Protein AF-A0A7Y5FYP3-F1 (afdb_monomer)

Structure (mmCIF, N/CA/C/O backbone):
data_AF-A0A7Y5FYP3-F1
#
_entry.id   AF-A0A7Y5FYP3-F1
#
loop_
_atom_site.group_PDB
_atom_site.id
_atom_site.type_symbol
_atom_site.label_atom_id
_atom_site.label_alt_id
_atom_site.label_comp_id
_atom_site.label_asym_id
_atom_site.label_entity_id
_atom_site.label_seq_id
_atom_site.pdbx_PDB_ins_code
_atom_site.Cartn_x
_atom_site.Cartn_y
_atom_site.Cartn_z
_atom_site.occupancy
_atom_site.B_iso_or_equiv
_atom_site.auth_seq_id
_atom_site.auth_comp_id
_atom_site.auth_asym_id
_atom_site.auth_atom_id
_atom_site.pdbx_PDB_model_num
ATOM 1 N N . MET A 1 1 ? 26.788 -57.295 -88.340 1.00 45.03 1 MET A N 1
ATOM 2 C CA . MET A 1 1 ? 25.596 -56.766 -87.629 1.00 45.03 1 MET A CA 1
ATOM 3 C C . MET A 1 1 ? 25.742 -57.103 -86.144 1.00 45.03 1 MET A C 1
ATOM 5 O O . MET A 1 1 ? 26.081 -58.249 -85.887 1.00 45.03 1 MET A O 1
ATOM 9 N N . LYS A 1 2 ? 25.505 -56.141 -85.226 1.00 52.69 2 LYS A N 1
ATOM 10 C CA . LYS A 1 2 ? 25.523 -56.207 -83.729 1.00 52.69 2 LYS A CA 1
ATOM 11 C C . LYS A 1 2 ? 26.610 -55.362 -83.018 1.00 52.69 2 LYS A C 1
ATOM 13 O O . LYS A 1 2 ? 27.410 -55.892 -82.265 1.00 52.69 2 LYS A O 1
ATOM 18 N N . ILE A 1 3 ? 26.591 -54.035 -83.197 1.00 54.31 3 ILE A N 1
ATOM 19 C CA . ILE A 1 3 ? 27.231 -53.063 -82.265 1.00 54.31 3 ILE A CA 1
ATOM 20 C C . ILE A 1 3 ? 26.153 -52.193 -81.557 1.00 54.31 3 ILE A C 1
ATOM 22 O O . ILE A 1 3 ? 26.446 -51.369 -80.702 1.00 54.31 3 ILE A O 1
ATOM 26 N N . GLY A 1 4 ? 24.862 -52.414 -81.848 1.00 56.41 4 GLY A N 1
ATOM 27 C CA . GLY A 1 4 ? 23.770 -51.520 -81.430 1.00 56.41 4 GLY A CA 1
ATOM 28 C C . GLY A 1 4 ? 23.286 -51.633 -79.977 1.00 56.41 4 GLY A C 1
ATOM 29 O O . GLY A 1 4 ? 22.755 -50.658 -79.457 1.00 56.41 4 GLY A O 1
ATOM 30 N N . ASN A 1 5 ? 23.474 -52.766 -79.288 1.00 58.09 5 ASN A N 1
ATOM 31 C CA . ASN A 1 5 ? 22.800 -52.982 -77.992 1.00 58.09 5 ASN A CA 1
ATOM 32 C C . ASN A 1 5 ? 23.560 -52.445 -76.766 1.00 58.09 5 ASN A C 1
ATOM 34 O O . ASN A 1 5 ? 22.922 -52.099 -75.778 1.00 58.09 5 ASN A O 1
ATOM 38 N N . GLY A 1 6 ? 24.894 -52.350 -76.803 1.00 59.25 6 GLY A N 1
ATOM 39 C CA . GLY A 1 6 ? 25.685 -51.898 -75.644 1.00 59.25 6 GLY A CA 1
ATOM 40 C C . GLY A 1 6 ? 25.660 -50.379 -75.438 1.00 59.25 6 GLY A C 1
ATOM 41 O O . GLY A 1 6 ? 25.560 -49.897 -74.312 1.00 59.25 6 GLY A O 1
ATOM 42 N N . ILE A 1 7 ? 25.678 -49.617 -76.535 1.00 66.69 7 ILE A N 1
ATOM 43 C CA . ILE A 1 7 ? 25.661 -48.145 -76.507 1.00 66.69 7 ILE A CA 1
ATOM 44 C C . ILE A 1 7 ? 24.314 -47.611 -76.006 1.00 66.69 7 ILE A C 1
ATOM 46 O O . ILE A 1 7 ? 24.285 -46.662 -75.230 1.00 66.69 7 ILE A O 1
ATOM 50 N N . PHE A 1 8 ? 23.202 -48.262 -76.356 1.00 59.50 8 PHE A N 1
ATOM 51 C CA . PHE A 1 8 ? 21.870 -47.865 -75.887 1.00 59.50 8 PHE A CA 1
ATOM 52 C C . PHE A 1 8 ? 21.669 -48.109 -74.378 1.00 59.50 8 PHE A C 1
ATOM 54 O O . PHE A 1 8 ? 20.926 -47.384 -73.713 1.00 59.50 8 PHE A O 1
ATOM 61 N N . LEU A 1 9 ? 22.378 -49.092 -73.816 1.00 61.25 9 LEU A N 1
ATOM 62 C CA . LEU A 1 9 ? 22.306 -49.455 -72.398 1.00 61.25 9 LEU A CA 1
ATOM 63 C C . LEU A 1 9 ? 23.206 -48.550 -71.535 1.00 61.25 9 LEU A C 1
ATOM 65 O O . LEU A 1 9 ? 22.815 -48.142 -70.447 1.00 61.25 9 LEU A O 1
ATOM 69 N N . LEU A 1 10 ? 24.365 -48.133 -72.054 1.00 61.81 10 LEU A N 1
ATOM 70 C CA . LEU A 1 10 ? 25.229 -47.151 -71.385 1.00 61.81 10 LEU A CA 1
ATOM 71 C C . LEU A 1 10 ? 24.668 -45.722 -71.442 1.00 61.81 10 LEU A C 1
ATOM 73 O O . LEU A 1 10 ? 24.763 -44.989 -70.458 1.00 61.81 10 LEU A O 1
ATOM 77 N N . LEU A 1 11 ? 24.035 -45.332 -72.555 1.00 62.56 11 LEU A N 1
ATOM 78 C CA . LEU A 1 11 ? 23.412 -44.011 -72.684 1.00 62.56 11 LEU A CA 1
ATOM 79 C C . LEU A 1 11 ? 22.216 -43.862 -71.726 1.00 62.56 11 LEU A C 1
ATOM 81 O O . LEU A 1 11 ? 22.070 -42.840 -71.062 1.00 62.56 11 LEU A O 1
ATOM 85 N N . SER A 1 12 ? 21.389 -44.901 -71.594 1.00 59.94 12 SER A N 1
ATOM 86 C CA . SER A 1 12 ? 20.215 -44.877 -70.711 1.00 59.94 12 SER A CA 1
ATOM 87 C C . SER A 1 12 ? 20.588 -44.812 -69.223 1.00 59.94 12 SER A C 1
ATOM 89 O O . SER A 1 12 ? 19.986 -44.035 -68.485 1.00 59.94 12 SER A O 1
ATOM 91 N N . VAL A 1 13 ? 21.636 -45.513 -68.779 1.00 64.06 13 VAL A N 1
ATOM 92 C CA . VAL A 1 13 ? 22.122 -45.460 -67.383 1.00 64.06 13 VAL A CA 1
ATOM 93 C C . VAL A 1 13 ? 22.712 -44.089 -67.007 1.00 64.06 13 VAL A C 1
ATOM 95 O O . VAL A 1 13 ? 22.543 -43.635 -65.872 1.00 64.06 13 VAL A O 1
ATOM 98 N N . ALA A 1 14 ? 23.358 -43.385 -67.941 1.00 63.03 14 ALA A N 1
ATOM 99 C CA . ALA A 1 14 ? 23.892 -42.041 -67.697 1.00 63.03 14 ALA A CA 1
ATOM 100 C C . ALA A 1 14 ? 22.784 -40.978 -67.549 1.00 63.03 14 ALA A C 1
ATOM 102 O O . ALA A 1 14 ? 22.877 -40.093 -66.696 1.00 63.03 14 ALA A O 1
ATOM 103 N N . LEU A 1 15 ? 21.704 -41.089 -68.331 1.00 61.44 15 LEU A N 1
ATOM 104 C CA . LEU A 1 15 ? 20.564 -40.169 -68.260 1.00 61.44 15 LEU A CA 1
ATOM 105 C C . LEU A 1 15 ? 19.737 -40.335 -66.973 1.00 61.44 15 LEU A C 1
ATOM 107 O O . LEU A 1 15 ? 19.256 -39.341 -66.431 1.00 61.44 15 LEU A O 1
ATOM 111 N N . ILE A 1 16 ? 19.614 -41.556 -66.442 1.00 60.66 16 ILE A N 1
ATOM 112 C CA . ILE A 1 16 ? 18.846 -41.812 -65.209 1.00 60.66 16 ILE A CA 1
ATOM 113 C C . ILE A 1 16 ? 19.605 -41.296 -63.969 1.00 60.66 16 ILE A C 1
ATOM 115 O O . ILE A 1 16 ? 19.007 -40.658 -63.100 1.00 60.66 16 ILE A O 1
ATOM 119 N N . ASN A 1 17 ? 20.931 -41.476 -63.914 1.00 59.09 17 ASN A N 1
ATOM 120 C CA . ASN A 1 17 ? 21.769 -40.989 -62.805 1.00 59.09 17 ASN A CA 1
ATOM 121 C C . ASN A 1 17 ? 21.952 -39.454 -62.787 1.00 59.09 17 ASN A C 1
ATOM 123 O O . ASN A 1 17 ? 22.159 -38.859 -61.726 1.00 59.09 17 ASN A O 1
ATOM 127 N N . GLY A 1 18 ? 21.840 -38.784 -63.939 1.00 59.34 18 GLY A N 1
ATOM 128 C CA . GLY A 1 18 ? 21.944 -37.322 -64.042 1.00 59.34 18 GLY A CA 1
ATOM 129 C C . GLY A 1 18 ? 20.725 -36.552 -63.510 1.00 59.34 18 GLY A C 1
ATOM 130 O O . GLY A 1 18 ? 20.848 -35.396 -63.103 1.00 59.34 18 GLY A O 1
ATOM 131 N N . CYS A 1 19 ? 19.540 -37.169 -63.471 1.00 62.72 19 CYS A N 1
ATOM 132 C CA . CYS A 1 19 ? 18.320 -36.512 -62.985 1.00 62.72 19 CYS A CA 1
ATOM 133 C C . CYS A 1 19 ? 18.204 -36.502 -61.452 1.00 62.72 19 CYS A C 1
ATOM 135 O O . CYS A 1 19 ? 17.739 -35.508 -60.889 1.00 62.72 19 CYS A O 1
ATOM 137 N N . ALA A 1 20 ? 18.646 -37.569 -60.778 1.00 58.97 20 ALA A N 1
ATOM 138 C CA . ALA A 1 20 ? 18.618 -37.664 -59.316 1.00 58.97 20 ALA A CA 1
ATOM 139 C C . ALA A 1 20 ? 19.586 -36.659 -58.664 1.00 58.97 20 ALA A C 1
ATOM 141 O O . ALA A 1 20 ? 19.189 -35.853 -57.823 1.00 58.97 20 ALA A O 1
ATOM 142 N N . THR A 1 21 ? 20.821 -36.607 -59.162 1.00 71.00 21 THR A N 1
ATOM 143 C CA . THR A 1 21 ? 21.872 -35.693 -58.682 1.00 71.00 21 THR A CA 1
ATOM 144 C C . THR A 1 21 ? 21.538 -34.219 -58.934 1.00 71.00 21 THR A C 1
ATOM 146 O O . THR A 1 21 ? 21.785 -33.366 -58.083 1.00 71.00 21 THR A O 1
ATOM 149 N N . ARG A 1 22 ? 20.892 -33.883 -60.060 1.00 70.25 22 ARG A N 1
ATOM 150 C CA . ARG A 1 22 ? 20.447 -32.505 -60.341 1.00 70.25 22 ARG A CA 1
ATOM 151 C C . ARG A 1 22 ? 19.391 -32.015 -59.346 1.00 70.25 22 ARG A C 1
ATOM 153 O O . ARG A 1 22 ? 19.423 -30.847 -58.966 1.00 70.25 22 ARG A O 1
ATOM 160 N N . LYS A 1 23 ? 18.466 -32.884 -58.925 1.00 77.50 23 LYS A N 1
ATOM 161 C CA . LYS A 1 23 ? 17.423 -32.540 -57.947 1.00 77.50 23 LYS A CA 1
ATOM 162 C C . LYS A 1 23 ? 18.017 -32.314 -56.552 1.00 77.50 23 LYS A C 1
ATOM 164 O O . LYS A 1 23 ? 17.650 -31.333 -55.911 1.00 77.50 23 LYS A O 1
ATOM 169 N N . GLU A 1 24 ? 18.970 -33.147 -56.135 1.00 76.00 24 GLU A N 1
ATOM 170 C CA . GLU A 1 24 ? 19.677 -33.014 -54.849 1.00 76.00 24 GLU A CA 1
ATOM 171 C C . GLU A 1 24 ? 20.578 -31.771 -54.782 1.00 76.00 24 GLU A C 1
ATOM 173 O O . GLU A 1 24 ? 20.611 -31.069 -53.774 1.00 76.00 24 GLU A O 1
ATOM 178 N N . ILE A 1 25 ? 21.265 -31.424 -55.875 1.00 81.31 25 ILE A N 1
ATOM 179 C CA . ILE A 1 25 ? 22.074 -30.195 -55.935 1.00 81.31 25 ILE A CA 1
ATOM 180 C C . ILE A 1 25 ? 21.186 -28.947 -55.829 1.00 81.31 25 ILE A C 1
ATOM 182 O O . ILE A 1 25 ? 21.573 -27.949 -55.216 1.00 81.31 25 ILE A O 1
ATOM 186 N N . VAL A 1 26 ? 19.991 -28.981 -56.427 1.00 81.12 26 VAL A N 1
ATOM 187 C CA . VAL A 1 26 ? 19.028 -27.876 -56.337 1.00 81.12 26 VAL A CA 1
ATOM 188 C C . VAL A 1 26 ? 18.417 -27.789 -54.936 1.00 81.12 26 VAL A C 1
ATOM 190 O O . VAL A 1 26 ? 18.325 -26.680 -54.410 1.00 81.12 26 VAL A O 1
ATOM 193 N N . SER A 1 27 ? 18.066 -28.913 -54.296 1.00 81.56 27 SER A N 1
ATOM 194 C CA . SER A 1 27 ? 17.574 -28.893 -52.911 1.00 81.56 27 SER A CA 1
ATOM 195 C C . SER A 1 27 ? 18.643 -28.385 -51.946 1.00 81.56 27 SER A C 1
ATOM 197 O O . SER A 1 27 ? 18.362 -27.485 -51.167 1.00 81.56 27 SER A O 1
ATOM 199 N N . PHE A 1 28 ? 19.896 -28.826 -52.090 1.00 84.19 28 PHE A N 1
ATOM 200 C CA . PHE A 1 28 ? 21.005 -28.350 -51.261 1.00 84.19 28 PHE A CA 1
ATOM 201 C C . PHE A 1 28 ? 21.257 -26.840 -51.409 1.00 84.19 28 PHE A C 1
ATOM 203 O O . PHE A 1 28 ? 21.499 -26.136 -50.426 1.00 84.19 28 PHE A O 1
ATOM 210 N N . LYS A 1 29 ? 21.169 -26.298 -52.632 1.00 87.00 29 LYS A N 1
ATOM 211 C CA . LYS A 1 29 ? 21.267 -24.845 -52.853 1.00 87.00 29 LYS A CA 1
ATOM 212 C C . LYS A 1 29 ? 20.137 -24.095 -52.155 1.00 87.00 29 LYS A C 1
ATOM 214 O O . LYS A 1 29 ? 20.417 -23.087 -51.503 1.00 87.00 29 LYS A O 1
ATOM 219 N N . ASN A 1 30 ? 18.910 -24.603 -52.246 1.00 89.44 30 ASN A N 1
ATOM 220 C CA . ASN A 1 30 ? 17.751 -24.014 -51.580 1.00 89.44 30 ASN A CA 1
ATOM 221 C C . ASN A 1 30 ? 17.883 -24.078 -50.050 1.00 89.44 30 ASN A C 1
ATOM 223 O O . ASN A 1 30 ? 17.663 -23.066 -49.390 1.00 89.44 30 ASN A O 1
ATOM 227 N N . ASP A 1 31 ? 18.349 -25.198 -49.496 1.00 89.69 31 ASP A N 1
ATOM 228 C CA . ASP A 1 31 ? 18.593 -25.361 -48.057 1.00 89.69 31 ASP A CA 1
ATOM 229 C C . ASP A 1 31 ? 19.692 -24.411 -47.564 1.00 89.69 31 ASP A C 1
ATOM 231 O O . ASP A 1 31 ? 19.561 -23.772 -46.520 1.00 89.69 31 ASP A O 1
ATOM 235 N N . SER A 1 32 ? 20.759 -24.233 -48.352 1.00 90.94 32 SER A N 1
ATOM 236 C CA . SER A 1 32 ? 21.825 -23.277 -48.037 1.00 90.94 32 SER A CA 1
ATOM 237 C C . SER A 1 32 ? 21.342 -21.823 -48.075 1.00 90.94 32 SER A C 1
ATOM 239 O O . SER A 1 32 ? 21.805 -20.996 -47.289 1.00 90.94 32 SER A O 1
ATOM 241 N N . ALA A 1 33 ? 20.418 -21.489 -48.980 1.00 91.69 33 ALA A N 1
ATOM 242 C CA . ALA A 1 33 ? 19.810 -20.165 -49.050 1.00 91.69 33 ALA A CA 1
ATOM 243 C C . ALA A 1 33 ? 18.870 -19.934 -47.859 1.00 91.69 33 ALA A C 1
ATOM 245 O O . ALA A 1 33 ? 18.910 -18.870 -47.245 1.00 91.69 33 ALA A O 1
ATOM 246 N N . TYR A 1 34 ? 18.100 -20.954 -47.479 1.00 93.19 34 TYR A N 1
ATOM 247 C CA . TYR A 1 34 ? 17.222 -20.926 -46.314 1.00 93.19 34 TYR A CA 1
ATOM 248 C C . TYR A 1 34 ? 18.000 -20.756 -45.001 1.00 93.19 34 TYR A C 1
ATOM 250 O O . TYR A 1 34 ? 17.655 -19.905 -44.184 1.00 93.19 34 TYR A O 1
ATOM 258 N N . LEU A 1 35 ? 19.086 -21.511 -44.807 1.00 92.06 35 LEU A N 1
ATOM 259 C CA . LEU A 1 35 ? 19.933 -21.393 -43.618 1.00 92.06 35 LEU A CA 1
ATOM 260 C C . LEU A 1 35 ? 20.591 -20.014 -43.522 1.00 92.06 35 LEU A C 1
ATOM 262 O O . LEU A 1 35 ? 20.600 -19.434 -42.439 1.00 92.06 35 LEU A O 1
ATOM 266 N N . ARG A 1 36 ? 21.082 -19.456 -44.640 1.00 93.19 36 ARG A N 1
ATOM 267 C CA . ARG A 1 36 ? 21.610 -18.080 -44.670 1.00 93.19 36 ARG A CA 1
ATOM 268 C C . ARG A 1 36 ? 20.540 -17.066 -44.281 1.00 93.19 36 ARG A C 1
ATOM 27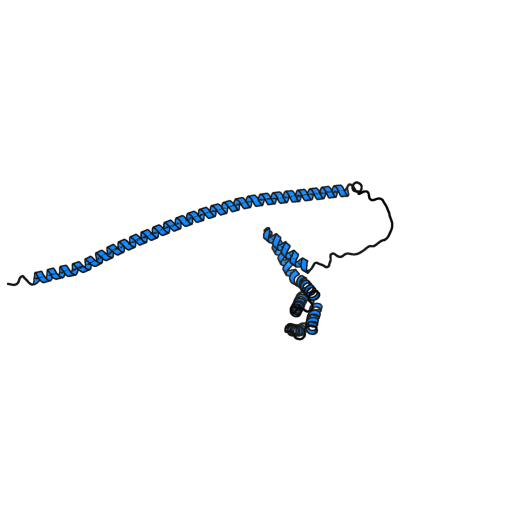0 O O . ARG A 1 36 ? 20.771 -16.284 -43.370 1.00 93.19 36 ARG A O 1
ATOM 277 N N . ALA A 1 37 ? 19.349 -17.160 -44.873 1.00 94.00 37 ALA A N 1
ATOM 278 C CA . ALA A 1 37 ? 18.231 -16.284 -44.530 1.00 94.00 37 ALA A CA 1
ATOM 279 C C . ALA A 1 37 ? 17.839 -16.385 -43.044 1.00 94.00 37 ALA A C 1
ATOM 281 O O . ALA A 1 37 ? 17.519 -15.376 -42.420 1.00 94.00 37 ALA A O 1
ATOM 282 N N . ARG A 1 38 ? 17.908 -17.586 -42.455 1.00 95.50 38 ARG A N 1
ATOM 283 C CA . ARG A 1 38 ? 17.605 -17.821 -41.036 1.00 95.50 38 ARG A CA 1
ATOM 284 C C . ARG A 1 38 ? 18.697 -17.311 -40.089 1.00 95.50 38 ARG A C 1
ATOM 286 O O . ARG A 1 38 ? 18.389 -16.847 -38.995 1.00 95.50 38 ARG A O 1
ATOM 293 N N . VAL A 1 39 ? 19.966 -17.373 -40.488 1.00 96.38 39 VAL A N 1
ATOM 294 C CA . VAL A 1 39 ? 21.076 -16.752 -39.742 1.00 96.38 39 VAL A CA 1
ATOM 295 C C . VAL A 1 39 ? 20.982 -15.228 -39.824 1.00 96.38 39 VAL A C 1
ATOM 297 O O . VAL A 1 39 ? 21.130 -14.551 -38.809 1.00 96.38 39 VAL A O 1
ATOM 300 N N . ASP A 1 40 ? 20.653 -14.687 -40.997 1.00 95.75 40 ASP A N 1
ATOM 301 C CA . ASP A 1 40 ? 20.442 -13.252 -41.181 1.00 95.75 40 ASP A CA 1
ATOM 302 C C . ASP A 1 40 ? 19.261 -12.750 -40.342 1.00 95.75 40 ASP A C 1
ATOM 304 O O . ASP A 1 40 ? 19.385 -11.728 -39.663 1.00 95.75 40 ASP A O 1
ATOM 308 N N . SER A 1 41 ? 18.146 -13.491 -40.301 1.00 94.81 41 SER A N 1
ATOM 309 C CA . SER A 1 41 ? 17.007 -13.141 -39.444 1.00 94.81 41 SER A CA 1
ATOM 310 C C . SER A 1 41 ? 17.379 -13.174 -37.961 1.00 94.81 41 SER A C 1
ATOM 312 O O . SER A 1 41 ? 17.024 -12.252 -37.228 1.00 94.81 41 SER A O 1
ATOM 314 N N . LEU A 1 42 ? 18.161 -14.170 -37.527 1.00 96.31 42 LEU A N 1
ATOM 315 C CA . LEU A 1 42 ? 18.643 -14.264 -36.147 1.00 96.31 42 LEU A CA 1
ATOM 316 C C . LEU A 1 42 ? 19.551 -13.077 -35.783 1.00 96.31 42 LEU A C 1
ATOM 318 O O . LEU A 1 42 ? 19.421 -12.490 -34.711 1.00 96.31 42 LEU A O 1
ATOM 322 N N . HIS A 1 43 ? 20.448 -12.675 -36.686 1.00 96.62 43 HIS A N 1
ATOM 323 C CA . HIS A 1 43 ? 21.310 -11.512 -36.481 1.00 96.62 43 HIS A CA 1
ATOM 324 C C . HIS A 1 43 ? 20.519 -10.201 -36.422 1.00 96.62 43 HIS A C 1
ATOM 326 O O . HIS A 1 43 ? 20.866 -9.308 -35.646 1.00 96.62 43 HIS A O 1
ATOM 332 N N . VAL A 1 44 ? 19.463 -10.060 -37.227 1.00 96.62 44 VAL A N 1
ATOM 333 C CA . VAL A 1 44 ? 18.569 -8.893 -37.181 1.00 96.62 44 VAL A CA 1
ATOM 334 C C . VAL A 1 44 ? 17.806 -8.850 -35.855 1.00 96.62 44 VAL A C 1
ATOM 336 O O . VAL A 1 44 ? 17.755 -7.793 -35.222 1.00 96.62 44 VAL A O 1
ATOM 339 N N . GLU A 1 45 ? 17.282 -9.984 -35.385 1.00 96.31 45 GLU A N 1
ATOM 340 C CA . GLU A 1 45 ? 16.637 -10.090 -34.071 1.00 96.31 45 GLU A CA 1
ATOM 341 C C . GLU A 1 45 ? 17.603 -9.760 -32.931 1.00 96.31 45 GLU A C 1
ATOM 343 O O . GLU A 1 45 ? 17.263 -8.970 -32.050 1.00 96.31 45 GLU A O 1
ATOM 348 N N . GLN A 1 46 ? 18.832 -10.276 -32.975 1.00 95.94 46 GLN A N 1
ATOM 349 C CA . GLN A 1 46 ? 19.853 -9.986 -31.971 1.00 95.94 46 GLN A CA 1
ATOM 350 C C . GLN A 1 46 ? 20.197 -8.491 -31.920 1.00 95.94 46 GLN A C 1
ATOM 352 O O . GLN A 1 46 ? 20.307 -7.918 -30.834 1.00 95.94 46 GLN A O 1
ATOM 357 N N . ARG A 1 47 ? 20.331 -7.827 -33.077 1.00 96.94 47 ARG A N 1
ATOM 358 C CA . ARG A 1 47 ? 20.546 -6.370 -33.132 1.00 96.94 47 ARG A CA 1
ATOM 359 C C . ARG A 1 47 ? 19.357 -5.608 -32.564 1.00 96.94 47 ARG A C 1
ATOM 361 O O . ARG A 1 47 ? 19.550 -4.655 -31.814 1.00 96.94 47 ARG A O 1
ATOM 368 N N . ARG A 1 48 ? 18.134 -6.038 -32.882 1.00 97.12 48 ARG A N 1
ATOM 369 C CA . ARG A 1 48 ? 16.913 -5.422 -32.353 1.00 97.12 48 ARG A CA 1
ATOM 370 C C . ARG A 1 48 ? 16.848 -5.541 -30.831 1.00 97.12 48 ARG A C 1
ATOM 372 O O . ARG A 1 48 ? 16.628 -4.533 -30.170 1.00 97.12 48 ARG A O 1
ATOM 379 N N . LEU A 1 49 ? 17.105 -6.732 -30.290 1.00 97.12 49 LEU A N 1
ATOM 380 C CA . LEU A 1 49 ? 17.176 -6.992 -28.849 1.00 97.12 49 LEU A CA 1
ATOM 381 C C . LEU A 1 49 ? 18.230 -6.115 -28.171 1.00 97.12 49 LEU A C 1
ATOM 383 O O . LEU A 1 49 ? 17.950 -5.479 -27.154 1.00 97.12 49 LEU A O 1
ATOM 387 N N . ARG A 1 50 ? 19.422 -6.025 -28.766 1.00 97.44 50 ARG A N 1
ATOM 388 C CA . ARG A 1 50 ? 20.502 -5.178 -28.257 1.00 97.44 50 ARG A CA 1
ATOM 389 C C . ARG A 1 50 ? 20.091 -3.708 -28.202 1.00 97.44 50 ARG A C 1
ATOM 391 O O . ARG A 1 50 ? 20.238 -3.090 -27.155 1.00 97.44 50 ARG A O 1
ATOM 398 N N . HIS A 1 51 ? 19.497 -3.177 -29.267 1.00 97.50 51 HIS A N 1
ATOM 399 C CA . HIS A 1 51 ? 19.007 -1.799 -29.270 1.00 97.50 51 HIS A CA 1
ATOM 400 C C . HIS A 1 51 ? 17.889 -1.562 -28.253 1.00 97.50 51 HIS A C 1
ATOM 402 O O . HIS A 1 51 ? 17.903 -0.545 -27.563 1.00 97.50 51 HIS A O 1
ATOM 408 N N . THR A 1 52 ? 16.941 -2.493 -28.104 1.00 97.25 52 THR A N 1
ATOM 409 C CA . THR A 1 52 ? 15.900 -2.363 -27.072 1.00 97.25 52 THR A CA 1
ATOM 410 C C . THR A 1 52 ? 16.485 -2.385 -25.663 1.00 97.25 52 THR A C 1
ATOM 412 O O . THR A 1 52 ? 16.017 -1.656 -24.793 1.00 97.25 52 THR A O 1
ATOM 415 N N . PHE A 1 53 ? 17.536 -3.174 -25.441 1.00 97.81 53 PHE A N 1
ATOM 416 C CA . PHE A 1 53 ? 18.226 -3.232 -24.160 1.00 97.81 53 PHE A CA 1
ATOM 417 C C . PHE A 1 53 ? 19.008 -1.945 -23.874 1.00 97.81 53 PHE A C 1
ATOM 419 O O . PHE A 1 53 ? 18.906 -1.414 -22.774 1.00 97.81 53 PHE A O 1
ATOM 426 N N . GLU A 1 54 ? 19.710 -1.389 -24.864 1.00 97.31 54 GLU A N 1
ATOM 427 C CA . GLU A 1 54 ? 20.390 -0.088 -24.757 1.00 97.31 54 GLU A CA 1
ATOM 428 C C . GLU A 1 54 ? 19.395 1.042 -24.437 1.00 97.31 54 GLU A C 1
ATOM 430 O O . GLU A 1 54 ? 19.644 1.870 -23.560 1.00 97.31 54 GLU A O 1
ATOM 435 N N . GLN A 1 55 ? 18.223 1.047 -25.081 1.00 97.06 55 GLN A N 1
ATOM 436 C CA . GLN A 1 55 ? 17.151 2.000 -24.777 1.00 97.06 55 GLN A CA 1
ATOM 437 C C . GLN A 1 55 ? 16.597 1.820 -23.362 1.00 97.06 55 GLN A C 1
ATOM 439 O O . GLN A 1 55 ? 16.381 2.806 -22.655 1.00 97.06 55 GLN A O 1
ATOM 444 N N . PHE A 1 56 ? 16.382 0.573 -22.938 1.00 97.00 56 PHE A N 1
ATOM 445 C CA . PHE A 1 56 ? 15.930 0.274 -21.585 1.00 97.00 56 PHE A CA 1
ATOM 446 C C . PHE A 1 56 ? 16.953 0.745 -20.549 1.00 97.00 56 PHE A C 1
ATOM 448 O O . PHE A 1 56 ? 16.584 1.431 -19.600 1.00 97.00 56 PHE A O 1
ATOM 455 N N . GLN A 1 57 ? 18.241 0.467 -20.767 1.00 95.88 57 GLN A N 1
ATOM 456 C CA . GLN A 1 57 ? 19.315 0.937 -19.896 1.00 95.88 57 GLN A CA 1
ATOM 457 C C . GLN A 1 57 ? 19.350 2.467 -19.809 1.00 95.88 57 GLN A C 1
ATOM 459 O O . GLN A 1 57 ? 19.335 3.015 -18.706 1.00 95.88 57 GLN A O 1
ATOM 464 N N . ALA A 1 58 ? 19.282 3.170 -20.942 1.00 97.31 58 ALA A N 1
ATOM 465 C CA . ALA A 1 58 ? 19.225 4.631 -20.953 1.00 97.31 58 ALA A CA 1
ATOM 466 C C . ALA A 1 58 ? 18.000 5.175 -20.190 1.00 97.31 58 ALA A C 1
ATOM 468 O O . ALA A 1 58 ? 18.088 6.201 -19.512 1.00 97.31 58 ALA A O 1
ATOM 469 N N . GLN A 1 59 ? 16.854 4.489 -20.257 1.00 95.38 59 GLN A N 1
ATOM 470 C CA . GLN A 1 59 ? 15.673 4.858 -19.478 1.00 95.38 59 GLN A CA 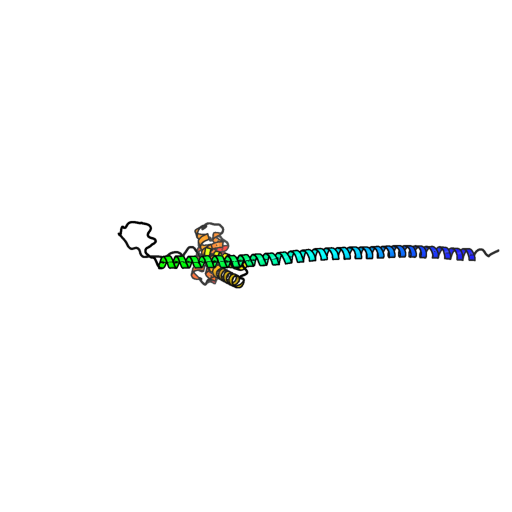1
ATOM 471 C C . GLN A 1 59 ? 15.870 4.603 -17.980 1.00 95.38 59 GLN A C 1
ATOM 473 O O . GLN A 1 59 ? 15.477 5.438 -17.165 1.00 95.38 59 GLN A O 1
ATOM 478 N N . THR A 1 60 ? 16.501 3.488 -17.601 1.00 97.50 60 THR A N 1
ATOM 479 C CA . THR A 1 60 ? 16.806 3.205 -16.192 1.00 97.50 60 THR A CA 1
ATOM 480 C C . THR A 1 60 ? 17.760 4.233 -15.598 1.00 97.50 60 THR A C 1
ATOM 482 O O . THR A 1 60 ? 17.523 4.686 -14.483 1.00 97.50 60 THR A O 1
ATOM 485 N N . GLU A 1 61 ? 18.766 4.683 -16.351 1.00 97.12 61 GLU A N 1
ATOM 486 C CA . GLU A 1 61 ? 19.693 5.725 -15.906 1.00 97.12 61 GLU A CA 1
ATOM 487 C C . GLU A 1 61 ? 18.980 7.073 -15.729 1.00 97.12 61 GLU A C 1
ATOM 489 O O . GLU A 1 61 ? 19.140 7.740 -14.706 1.00 97.12 61 GLU A O 1
ATOM 494 N N . LYS A 1 62 ? 18.111 7.452 -16.676 1.00 96.56 62 LYS A N 1
ATOM 495 C CA . LYS A 1 62 ? 17.269 8.653 -16.542 1.00 96.56 62 LYS A CA 1
ATOM 496 C C . LYS A 1 62 ? 16.377 8.588 -15.303 1.00 96.56 62 LYS A C 1
ATOM 498 O O . LYS A 1 62 ? 16.311 9.561 -14.553 1.00 96.56 62 LYS A O 1
ATOM 503 N N . ASN A 1 63 ? 15.723 7.450 -15.070 1.00 96.25 63 ASN A N 1
ATOM 504 C CA . ASN A 1 63 ? 14.866 7.248 -13.904 1.00 96.25 63 ASN A CA 1
ATOM 505 C C . ASN A 1 63 ? 15.678 7.288 -12.597 1.00 96.25 63 ASN A C 1
ATOM 507 O O . ASN A 1 63 ? 15.257 7.936 -11.642 1.00 96.25 63 ASN A O 1
ATOM 511 N N . ALA A 1 64 ? 16.854 6.654 -12.559 1.00 95.38 64 ALA A N 1
ATOM 512 C CA . ALA A 1 64 ? 17.746 6.672 -11.401 1.00 95.38 64 ALA A CA 1
ATOM 513 C C . ALA A 1 64 ? 18.210 8.099 -11.072 1.00 95.38 64 ALA A C 1
ATOM 515 O O . ALA A 1 64 ? 18.124 8.536 -9.926 1.00 95.38 64 ALA A O 1
ATOM 516 N N . ASN A 1 65 ? 18.607 8.866 -12.088 1.00 97.12 65 ASN A N 1
ATOM 517 C CA . ASN A 1 65 ? 19.003 10.262 -11.924 1.00 97.12 65 ASN A CA 1
ATOM 518 C C . ASN A 1 65 ? 17.840 11.146 -11.443 1.00 97.12 65 ASN A C 1
ATOM 520 O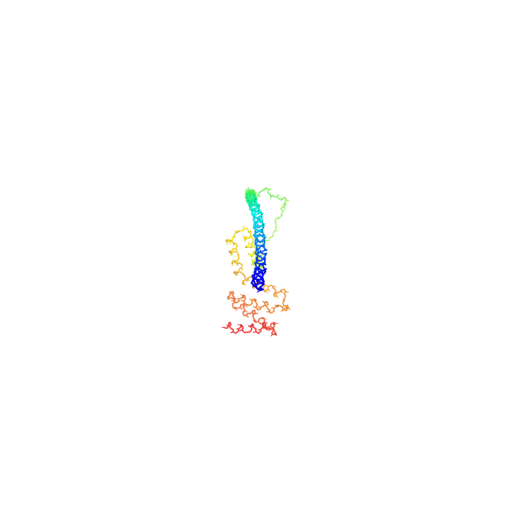 O . ASN A 1 65 ? 18.045 12.038 -10.619 1.00 97.12 65 ASN A O 1
ATOM 524 N N . ALA A 1 66 ? 16.613 10.895 -11.913 1.00 95.88 66 ALA A N 1
ATOM 525 C CA . ALA A 1 66 ? 15.422 11.585 -11.421 1.00 95.88 66 ALA A CA 1
ATOM 526 C C . ALA A 1 66 ? 15.142 11.268 -9.943 1.00 95.88 66 ALA A C 1
ATOM 528 O O . ALA A 1 66 ? 14.860 12.183 -9.172 1.00 95.88 66 ALA A O 1
ATOM 529 N N . LEU A 1 67 ? 15.287 10.003 -9.529 1.00 96.38 67 LEU A N 1
ATOM 530 C CA . LEU A 1 67 ? 15.135 9.594 -8.130 1.00 96.38 67 LEU A CA 1
ATOM 531 C C . LEU A 1 67 ? 16.172 10.255 -7.219 1.00 96.38 67 LEU A C 1
ATOM 533 O O . LEU A 1 67 ? 15.806 10.747 -6.157 1.00 96.38 67 LEU A O 1
ATOM 537 N N . ILE A 1 68 ? 17.439 10.322 -7.638 1.00 95.88 68 ILE A N 1
ATOM 538 C CA . ILE A 1 68 ? 18.494 11.002 -6.869 1.00 95.88 68 ILE A CA 1
ATOM 539 C C . ILE A 1 68 ? 18.152 12.486 -6.681 1.00 95.88 68 ILE A C 1
ATOM 541 O O . ILE A 1 68 ? 18.266 13.008 -5.572 1.00 95.88 68 ILE A O 1
ATOM 545 N N . ARG A 1 69 ? 17.698 13.166 -7.743 1.00 95.25 69 ARG A N 1
ATOM 546 C CA . ARG A 1 69 ? 17.304 14.584 -7.675 1.00 95.25 69 ARG A CA 1
ATOM 547 C C . ARG A 1 69 ? 16.110 14.806 -6.758 1.00 95.25 69 ARG A C 1
ATOM 549 O O . ARG A 1 69 ? 16.159 15.695 -5.916 1.00 95.25 69 ARG A O 1
ATOM 556 N N . LEU A 1 70 ? 15.074 13.982 -6.899 1.00 95.56 70 LEU A N 1
ATOM 557 C CA . LEU A 1 70 ? 13.887 14.060 -6.057 1.00 95.56 70 LEU A CA 1
ATOM 558 C C . LEU A 1 70 ? 14.245 13.799 -4.594 1.00 95.56 70 LEU A C 1
ATOM 560 O O . LEU A 1 70 ? 13.807 14.533 -3.717 1.00 95.56 70 LEU A O 1
ATOM 564 N N . HIS A 1 71 ? 15.102 12.813 -4.326 1.00 96.69 71 HIS A N 1
ATOM 565 C CA . HIS A 1 71 ? 15.570 12.543 -2.974 1.00 96.69 71 HIS A CA 1
ATOM 566 C C . HIS A 1 71 ? 16.319 13.746 -2.383 1.00 96.69 71 HIS A C 1
ATOM 568 O O . HIS A 1 71 ? 16.000 14.180 -1.276 1.00 96.69 71 HIS A O 1
ATOM 574 N N . ALA A 1 72 ? 17.244 14.344 -3.138 1.00 95.06 72 ALA A N 1
ATOM 575 C CA . ALA A 1 72 ? 17.951 15.546 -2.707 1.00 95.06 72 ALA A CA 1
ATOM 576 C C . ALA A 1 72 ? 16.987 16.712 -2.408 1.00 95.06 72 ALA A C 1
ATOM 578 O O . ALA A 1 72 ? 17.111 17.353 -1.367 1.00 95.06 72 ALA A O 1
ATOM 579 N N . GLU A 1 73 ? 15.992 16.950 -3.267 1.00 96.69 73 GLU A N 1
ATOM 580 C CA . GLU A 1 73 ? 14.972 17.983 -3.050 1.00 96.69 73 GLU A CA 1
ATOM 581 C C . GLU A 1 73 ? 14.133 17.710 -1.794 1.00 96.69 73 GLU A C 1
ATOM 583 O O . GLU A 1 73 ? 13.967 18.600 -0.958 1.00 96.69 73 GLU A O 1
ATOM 588 N N . THR A 1 74 ? 13.665 16.472 -1.606 1.00 94.06 74 THR A N 1
ATOM 589 C CA . THR A 1 74 ? 12.902 16.093 -0.406 1.00 94.06 74 THR A CA 1
ATOM 590 C C . THR A 1 74 ? 13.716 16.278 0.872 1.00 94.06 74 THR A C 1
ATOM 592 O O . THR A 1 74 ? 13.184 16.762 1.869 1.00 94.06 74 THR A O 1
ATOM 595 N N . GLN A 1 75 ? 15.016 15.972 0.845 1.00 94.69 75 GLN A N 1
ATOM 596 C CA . GLN A 1 75 ? 15.898 16.147 1.995 1.00 94.69 75 GLN A CA 1
ATOM 597 C C . GLN A 1 75 ? 16.063 17.629 2.355 1.00 94.69 75 GLN A C 1
ATOM 599 O O . GLN A 1 75 ? 16.014 17.996 3.530 1.00 94.69 75 GLN A O 1
ATOM 604 N N . VAL A 1 76 ? 16.200 18.494 1.346 1.00 96.94 76 VAL A N 1
ATOM 605 C CA . VAL A 1 76 ? 16.241 19.948 1.544 1.00 96.94 76 VAL A CA 1
ATOM 606 C C . VAL A 1 76 ? 14.925 20.449 2.145 1.00 96.94 76 VAL A C 1
ATOM 608 O O . VAL A 1 76 ? 14.952 21.201 3.118 1.00 96.94 76 VAL A O 1
ATOM 611 N N . GLN A 1 77 ? 13.776 20.005 1.626 1.00 95.56 77 GLN A N 1
ATOM 612 C CA . GLN A 1 77 ? 12.462 20.388 2.154 1.00 95.56 77 GLN A CA 1
ATOM 613 C C . GLN A 1 77 ? 12.259 19.939 3.606 1.00 95.56 77 GLN A C 1
ATOM 615 O O . GLN A 1 77 ? 11.721 20.700 4.410 1.00 95.56 77 GLN A O 1
ATOM 620 N N . LEU A 1 78 ? 12.701 18.729 3.966 1.00 96.19 78 LEU A N 1
ATOM 621 C CA . LEU A 1 78 ? 12.626 18.234 5.342 1.00 96.19 78 LEU A CA 1
ATOM 622 C C . LEU A 1 78 ? 13.465 19.086 6.294 1.00 96.19 78 LEU A C 1
ATOM 624 O O . LEU A 1 78 ? 12.960 19.482 7.343 1.00 96.19 78 LEU A O 1
ATOM 628 N N . ASN A 1 79 ? 14.696 19.429 5.912 1.00 94.88 79 ASN A N 1
ATOM 629 C CA . ASN A 1 79 ? 15.550 20.299 6.722 1.00 94.88 79 ASN A CA 1
ATOM 630 C C . ASN A 1 79 ? 14.918 21.686 6.917 1.00 94.88 79 ASN A C 1
ATOM 632 O O . ASN A 1 79 ? 14.856 22.180 8.039 1.00 94.88 79 ASN A O 1
ATOM 636 N N . GLN A 1 80 ? 14.344 22.267 5.860 1.00 95.88 80 GLN A N 1
ATOM 637 C CA . GLN A 1 80 ? 13.611 23.535 5.957 1.00 95.88 80 GLN A CA 1
ATOM 638 C C . GLN A 1 80 ? 12.382 23.437 6.871 1.00 95.88 80 GLN A C 1
ATOM 640 O O . GLN A 1 80 ? 12.048 24.391 7.576 1.00 95.88 80 GLN A O 1
ATOM 645 N N . LEU A 1 81 ? 11.678 22.301 6.859 1.00 96.56 81 LEU A N 1
ATOM 646 C CA . LEU A 1 81 ? 10.526 22.082 7.730 1.00 96.56 81 LEU A CA 1
ATOM 647 C C . LEU A 1 81 ? 10.954 21.988 9.199 1.00 96.56 81 LEU A C 1
ATOM 649 O O . LEU A 1 81 ? 10.290 22.564 10.056 1.00 96.56 81 LEU A O 1
ATOM 653 N N . ILE A 1 82 ? 12.068 21.303 9.475 1.00 95.94 82 ILE A N 1
ATOM 654 C CA . ILE A 1 82 ? 12.655 21.194 10.816 1.00 95.94 82 ILE A CA 1
ATOM 655 C C . ILE A 1 82 ? 13.043 22.582 11.335 1.00 95.94 82 ILE A C 1
ATOM 657 O O . ILE A 1 82 ? 12.617 22.948 12.428 1.00 95.94 82 ILE A O 1
ATOM 661 N N . GLU A 1 83 ? 13.755 23.383 10.538 1.00 95.56 83 GLU A N 1
ATOM 662 C CA . GLU A 1 83 ? 14.131 24.756 10.909 1.00 95.56 83 GLU A CA 1
ATOM 663 C C . GLU A 1 83 ? 12.902 25.635 11.184 1.00 95.56 83 GLU A C 1
ATOM 665 O O . GLU A 1 83 ? 12.876 26.396 12.150 1.00 95.56 83 GLU A O 1
ATOM 670 N N . ARG A 1 84 ? 11.839 25.511 10.376 1.00 96.50 84 ARG A N 1
ATOM 671 C CA . ARG A 1 84 ? 10.586 26.253 10.597 1.00 96.50 84 ARG A CA 1
ATOM 672 C C . ARG A 1 84 ? 9.874 25.841 11.878 1.00 96.50 84 ARG A C 1
ATOM 674 O O . ARG A 1 84 ? 9.322 26.707 12.548 1.00 96.50 84 ARG A O 1
ATOM 681 N N . VAL A 1 85 ? 9.849 24.548 12.198 1.00 97.19 85 VAL A N 1
ATOM 682 C CA . VAL A 1 85 ? 9.240 24.051 13.440 1.00 97.19 85 VAL A CA 1
ATOM 683 C C . VAL A 1 85 ? 10.036 24.538 14.646 1.00 97.19 85 VAL A C 1
ATOM 685 O O . VAL A 1 85 ? 9.438 25.100 15.556 1.00 97.19 85 VAL A O 1
ATOM 688 N N . GLN A 1 86 ? 11.366 24.441 14.610 1.00 93.56 86 GLN A N 1
ATOM 689 C CA . GLN A 1 86 ? 12.230 24.966 15.673 1.00 93.56 86 GLN A CA 1
ATOM 690 C C . GLN A 1 86 ? 12.040 26.477 15.864 1.00 93.56 86 GLN A C 1
ATOM 692 O O . GLN A 1 86 ? 11.843 26.938 16.982 1.00 93.56 86 GLN A O 1
ATOM 697 N N . ALA A 1 87 ? 11.972 27.247 14.775 1.00 96.00 87 ALA A N 1
ATOM 698 C CA . ALA A 1 87 ? 11.706 28.682 14.850 1.00 96.00 87 ALA A CA 1
ATOM 699 C C . ALA A 1 87 ? 10.308 29.016 15.412 1.00 96.00 87 ALA A C 1
ATOM 701 O O . ALA A 1 87 ? 10.120 30.081 16.004 1.00 96.00 87 ALA A O 1
ATOM 702 N N . LEU A 1 88 ? 9.308 28.149 15.210 1.00 96.19 88 LEU A N 1
ATOM 703 C CA . LEU A 1 88 ? 7.985 28.298 15.822 1.00 96.19 88 LEU A CA 1
ATOM 704 C C . LEU A 1 88 ? 8.018 27.966 17.317 1.00 96.19 88 LEU A C 1
ATOM 706 O O . LEU A 1 88 ? 7.413 28.705 18.092 1.00 96.19 88 LEU A O 1
ATOM 710 N N . ASP A 1 89 ? 8.744 26.920 17.714 1.00 94.62 89 ASP A N 1
ATOM 711 C CA . ASP A 1 89 ? 8.944 26.559 19.120 1.00 94.62 89 ASP A CA 1
ATOM 712 C C . ASP A 1 89 ? 9.673 27.673 19.881 1.00 94.62 89 ASP A C 1
ATOM 714 O O . ASP A 1 89 ? 9.183 28.123 20.917 1.00 94.62 89 ASP A O 1
ATOM 718 N N . ASP A 1 90 ? 10.766 28.212 19.334 1.00 93.56 90 ASP A N 1
ATOM 719 C CA . ASP A 1 90 ? 11.503 29.328 19.942 1.00 93.56 90 ASP A CA 1
ATOM 720 C C . ASP A 1 90 ? 10.613 30.567 20.119 1.00 93.56 90 ASP A C 1
ATOM 722 O O . ASP A 1 90 ? 10.638 31.228 21.160 1.00 93.56 90 ASP A O 1
ATOM 726 N N . ARG A 1 91 ? 9.762 30.868 19.127 1.00 95.69 91 ARG A N 1
ATOM 727 C CA . ARG A 1 91 ? 8.775 31.957 19.224 1.00 95.69 91 ARG A CA 1
ATOM 728 C C . ARG A 1 91 ? 7.720 31.688 20.292 1.00 95.69 91 ARG A C 1
ATOM 730 O O . ARG A 1 91 ? 7.339 32.617 20.998 1.00 95.69 91 ARG A O 1
ATOM 737 N N . LEU A 1 92 ? 7.231 30.455 20.412 1.00 94.38 92 LEU A N 1
ATOM 738 C CA . LEU A 1 92 ? 6.265 30.066 21.443 1.00 94.38 92 LEU A CA 1
ATOM 739 C C . LEU A 1 92 ? 6.869 30.189 22.844 1.00 94.38 92 LEU A C 1
ATOM 741 O O . LEU A 1 92 ? 6.209 30.715 23.740 1.00 94.38 92 LEU A O 1
ATOM 745 N N . VAL A 1 93 ? 8.123 29.770 23.020 1.00 93.25 93 VAL A N 1
ATOM 746 C CA . VAL A 1 93 ? 8.860 29.921 24.280 1.00 93.25 93 VAL A CA 1
ATOM 747 C C . VAL A 1 93 ? 9.095 31.398 24.604 1.00 93.25 93 VAL A C 1
ATOM 749 O O . VAL A 1 93 ? 8.839 31.803 25.736 1.00 93.25 93 VAL A O 1
ATOM 752 N N . ASP A 1 94 ? 9.499 32.231 23.637 1.00 91.56 94 ASP A N 1
ATOM 753 C CA . ASP A 1 94 ? 9.660 33.680 23.851 1.00 91.56 94 ASP A CA 1
ATOM 754 C C . ASP A 1 94 ? 8.327 34.344 24.229 1.00 91.56 94 ASP A C 1
ATOM 756 O O . ASP A 1 94 ? 8.266 35.111 25.189 1.00 91.56 94 ASP A O 1
ATOM 760 N N . MET A 1 95 ? 7.225 34.001 23.550 1.00 90.69 95 MET A N 1
ATOM 761 C CA . MET A 1 95 ? 5.890 34.480 23.927 1.00 90.69 95 MET A CA 1
ATOM 762 C C . MET A 1 95 ? 5.489 34.018 25.331 1.00 90.69 95 MET A C 1
ATOM 764 O O . MET A 1 95 ? 4.970 34.822 26.105 1.00 90.69 95 MET A O 1
ATOM 768 N N . GLY A 1 96 ? 5.745 32.754 25.679 1.00 87.81 96 GLY A N 1
ATOM 769 C CA . GLY A 1 96 ? 5.481 32.206 27.009 1.00 87.81 96 GLY A CA 1
ATOM 770 C C . GLY A 1 96 ? 6.285 32.917 28.098 1.00 87.81 96 GLY A C 1
ATOM 771 O O . GLY A 1 96 ? 5.732 33.276 29.136 1.00 87.81 96 GLY A O 1
ATOM 772 N N . ASN A 1 97 ? 7.559 33.207 27.831 1.00 85.38 97 ASN A N 1
ATOM 773 C CA . ASN A 1 97 ? 8.438 33.954 28.727 1.00 85.38 97 ASN A CA 1
ATOM 774 C C . ASN A 1 97 ? 8.023 35.424 28.855 1.00 85.38 97 ASN A C 1
ATOM 776 O O . ASN A 1 97 ? 8.042 35.967 29.956 1.00 85.38 97 ASN A O 1
ATOM 780 N N . ARG A 1 98 ? 7.600 36.086 27.772 1.00 80.62 98 ARG A N 1
ATOM 781 C CA . ARG A 1 98 ? 7.052 37.456 27.822 1.00 80.62 98 ARG A CA 1
ATOM 782 C C . ARG A 1 98 ? 5.737 37.522 28.592 1.00 80.62 98 ARG A C 1
ATOM 784 O O . ARG A 1 98 ? 5.510 38.474 29.331 1.00 80.62 98 ARG A O 1
ATOM 791 N N . PHE A 1 99 ? 4.883 36.515 28.427 1.00 80.69 99 PHE A N 1
ATOM 792 C CA . PHE A 1 99 ? 3.614 36.417 29.139 1.00 80.69 99 PHE A CA 1
ATOM 793 C C . PHE A 1 99 ? 3.824 36.160 30.638 1.00 80.69 99 PHE A C 1
ATOM 795 O O . PHE A 1 99 ? 3.171 36.790 31.466 1.00 80.69 99 PHE A O 1
ATOM 802 N N . SER A 1 100 ? 4.774 35.292 31.004 1.00 72.38 100 SER A N 1
ATOM 803 C CA . SER A 1 100 ? 5.086 34.985 32.406 1.00 72.38 100 SER A CA 1
ATOM 804 C C . SER A 1 100 ? 5.875 36.094 33.115 1.00 72.38 100 SER A C 1
ATOM 806 O O . SER A 1 100 ? 5.649 36.337 34.298 1.00 72.38 100 SER A O 1
ATOM 808 N N . SER A 1 101 ? 6.754 36.809 32.404 1.00 67.25 101 SER A N 1
ATOM 809 C CA . SER A 1 101 ? 7.528 37.937 32.952 1.00 67.25 101 SER A CA 1
ATOM 810 C C . SER A 1 101 ? 6.756 39.261 33.009 1.00 67.25 101 SER A C 1
ATOM 812 O O . SER A 1 101 ? 7.251 40.222 33.597 1.00 67.25 101 SER A O 1
ATOM 814 N N . SER A 1 102 ? 5.538 39.330 32.455 1.00 55.38 102 SER A N 1
ATOM 815 C CA . SER A 1 102 ? 4.714 40.543 32.483 1.00 55.38 102 SER A CA 1
ATOM 816 C C . SER A 1 102 ? 3.223 40.243 32.716 1.00 55.38 102 SER A C 1
ATOM 818 O O . SER A 1 102 ? 2.434 40.244 31.770 1.00 55.38 102 SER A O 1
ATOM 820 N N . PRO A 1 103 ? 2.775 40.080 33.980 1.00 53.75 103 PRO A N 1
ATOM 821 C CA . PRO A 1 103 ? 1.349 39.972 34.306 1.00 53.75 103 PRO A CA 1
ATOM 822 C C . PRO A 1 103 ? 0.561 41.278 34.081 1.00 53.75 103 PRO A C 1
ATOM 824 O O . PRO A 1 103 ? -0.654 41.296 34.254 1.00 53.75 103 PRO A O 1
ATOM 827 N N . ALA A 1 104 ? 1.230 42.389 33.742 1.00 51.50 104 ALA A N 1
ATOM 828 C CA . ALA A 1 104 ? 0.641 43.729 33.791 1.00 51.50 104 ALA A CA 1
ATOM 829 C C . ALA A 1 104 ? 0.479 44.434 32.431 1.00 51.50 104 ALA A C 1
ATOM 831 O O . ALA A 1 104 ? -0.165 45.480 32.383 1.00 51.50 104 ALA A O 1
ATOM 832 N N . GLN A 1 105 ? 1.026 43.906 31.326 1.00 55.22 105 GLN A N 1
ATOM 833 C CA . GLN A 1 105 ? 1.013 44.636 30.046 1.00 55.22 105 GLN A CA 1
ATOM 834 C C . GLN A 1 105 ? -0.143 44.265 29.105 1.00 55.22 105 GLN A C 1
ATOM 836 O O . GLN A 1 105 ? -0.565 45.101 28.308 1.00 55.22 105 GLN A O 1
ATOM 841 N N . TRP A 1 106 ? -0.717 43.067 29.221 1.00 51.75 106 TRP A N 1
ATOM 842 C CA . TRP A 1 106 ? -1.926 42.694 28.478 1.00 51.75 106 TRP A CA 1
ATOM 843 C C . TRP A 1 106 ? -3.156 42.788 29.374 1.00 51.75 106 TRP A C 1
ATOM 845 O O . TRP A 1 106 ? -3.775 41.791 29.732 1.00 51.75 106 TRP A O 1
ATOM 855 N N . ARG A 1 107 ? -3.526 44.021 29.727 1.00 43.97 107 ARG A N 1
ATOM 856 C CA . ARG A 1 107 ? -4.877 44.330 30.195 1.00 43.97 107 ARG A CA 1
ATOM 857 C C . ARG A 1 107 ? -5.650 44.886 28.995 1.00 43.97 107 ARG A C 1
ATOM 859 O O . ARG A 1 107 ? -5.473 46.067 28.691 1.00 43.97 107 ARG A O 1
ATOM 866 N N . PRO A 1 108 ? -6.503 44.113 28.290 1.00 47.41 108 PRO A N 1
ATOM 867 C CA . PRO A 1 108 ? -7.595 44.763 27.581 1.00 47.41 108 PRO A CA 1
ATOM 868 C C . PRO A 1 108 ? -8.352 45.566 28.641 1.00 47.41 108 PRO A C 1
ATOM 870 O O . PRO A 1 108 ? -8.627 45.057 29.730 1.00 47.41 108 PRO A O 1
ATOM 873 N N . ALA A 1 109 ? -8.586 46.850 28.386 1.00 40.47 109 ALA A N 1
ATOM 874 C CA . ALA A 1 109 ? -9.288 47.725 29.309 1.00 40.47 109 ALA A CA 1
ATOM 875 C C . ALA A 1 109 ? -10.720 47.207 29.511 1.00 40.47 109 ALA A C 1
ATOM 877 O O . ALA A 1 109 ? -11.640 47.583 28.800 1.00 40.47 109 ALA A O 1
ATOM 878 N N . SER A 1 110 ? -10.900 46.305 30.468 1.00 45.91 110 SER A N 1
ATOM 879 C CA . SER A 1 110 ? -12.191 45.967 31.042 1.00 45.91 110 SER A CA 1
ATOM 880 C C . SER A 1 110 ? -12.181 46.509 32.460 1.00 45.91 110 SER A C 1
ATOM 882 O O . SER A 1 110 ? -11.343 46.164 33.300 1.00 45.91 110 SER A O 1
ATOM 884 N N . SER A 1 111 ? -13.037 47.501 32.657 1.00 41.91 111 SER A N 1
ATOM 885 C CA . SER A 1 111 ? -13.352 48.104 33.939 1.00 41.91 111 SER A CA 1
ATOM 886 C C . SER A 1 111 ? -13.911 47.061 34.905 1.00 41.91 111 SER A C 1
ATOM 888 O O . SER A 1 111 ? -14.568 46.098 34.524 1.00 41.91 111 SER A O 1
ATOM 890 N N . LEU A 1 112 ? -13.596 47.297 36.172 1.00 42.19 112 LEU A N 1
ATOM 891 C CA . LEU A 1 112 ? -13.953 46.518 37.347 1.00 42.19 112 LEU A CA 1
ATOM 892 C C . LEU A 1 112 ? -15.468 46.323 37.483 1.00 42.19 112 LEU A C 1
ATOM 894 O O . LEU A 1 112 ? -16.220 47.285 37.371 1.00 42.19 112 LEU A O 1
ATOM 898 N N . THR A 1 113 ? -15.879 45.119 37.875 1.00 36.78 113 THR A N 1
ATOM 899 C CA . THR A 1 113 ? -16.872 44.902 38.942 1.00 36.78 113 THR A CA 1
ATOM 900 C C . THR A 1 113 ? -16.597 43.543 39.605 1.00 36.78 113 THR A C 1
ATOM 902 O O . THR A 1 113 ? -16.471 42.545 38.898 1.00 36.78 113 THR A O 1
ATOM 905 N N . PRO A 1 114 ? -16.450 43.481 40.941 1.00 47.88 114 PRO A N 1
ATOM 906 C CA . PRO A 1 114 ? -16.372 42.236 41.692 1.00 47.88 114 PRO A CA 1
ATOM 907 C C . PRO A 1 114 ? -17.747 41.911 42.284 1.00 47.88 114 PRO A C 1
ATOM 909 O O . PRO A 1 114 ? -18.237 42.689 43.096 1.00 47.88 114 PRO A O 1
ATOM 912 N N . ALA A 1 115 ? -18.354 40.784 41.910 1.00 35.94 115 ALA A N 1
ATOM 913 C CA . ALA A 1 115 ? -19.394 40.140 42.713 1.00 35.94 115 ALA A CA 1
ATOM 914 C C . ALA A 1 115 ? -19.750 38.749 42.163 1.00 35.94 115 ALA A C 1
ATOM 916 O O . ALA A 1 115 ? -20.171 38.605 41.020 1.00 35.94 115 ALA A O 1
ATOM 917 N N . ASP A 1 116 ? -19.620 37.785 43.069 1.00 33.53 116 ASP A N 1
ATOM 918 C CA . ASP A 1 116 ? -20.449 36.592 43.225 1.00 33.53 116 ASP A CA 1
ATOM 919 C C . ASP A 1 116 ? -20.060 35.256 42.564 1.00 33.53 116 ASP A C 1
ATOM 921 O O . ASP A 1 116 ? -20.067 35.052 41.356 1.00 33.53 116 ASP A O 1
ATOM 925 N N . ALA A 1 117 ? -19.857 34.308 43.489 1.00 34.53 117 ALA A N 1
ATOM 926 C CA . ALA A 1 117 ? -20.235 32.900 43.431 1.00 34.53 117 ALA A CA 1
ATOM 927 C C . ALA A 1 117 ? -19.371 31.936 42.599 1.00 34.53 117 ALA A C 1
ATOM 929 O O . ALA A 1 117 ? -19.655 31.580 41.463 1.00 34.53 117 ALA A O 1
ATOM 930 N N . ASN A 1 118 ? -18.354 31.408 43.283 1.00 41.59 118 ASN A N 1
ATOM 931 C CA . ASN A 1 118 ? -18.183 29.974 43.539 1.00 41.59 118 ASN A CA 1
ATOM 932 C C . ASN A 1 118 ? -18.950 29.002 42.609 1.00 41.59 118 ASN A C 1
ATOM 934 O O . ASN A 1 118 ? -20.134 28.746 42.814 1.00 41.59 118 ASN A O 1
ATOM 938 N N . ALA A 1 119 ? -18.222 28.350 41.702 1.00 33.50 119 ALA A N 1
ATOM 939 C CA . ALA A 1 119 ? -18.530 26.996 41.255 1.00 33.50 119 ALA A CA 1
ATOM 940 C C . ALA A 1 119 ? -17.224 26.283 40.884 1.00 33.50 119 ALA A C 1
ATOM 942 O O . ALA A 1 119 ? -16.726 26.359 39.763 1.00 33.50 119 ALA A O 1
ATOM 943 N N . SER A 1 120 ? -16.649 25.598 41.868 1.00 42.41 120 SER A N 1
ATOM 944 C CA . SER A 1 120 ? -15.734 24.494 41.610 1.00 42.41 120 SER A CA 1
ATOM 945 C C . SER A 1 120 ? -16.500 23.319 40.992 1.00 42.41 120 SER A C 1
ATOM 947 O O . SER A 1 120 ? -17.536 22.925 41.525 1.00 42.41 120 SER A O 1
ATOM 949 N N . ALA A 1 121 ? -15.864 22.715 39.979 1.00 35.72 121 ALA A N 1
ATOM 950 C CA . ALA A 1 121 ? -16.029 21.352 39.443 1.00 35.72 121 ALA A CA 1
ATOM 951 C C . ALA A 1 121 ? -17.112 21.110 38.361 1.00 35.72 121 ALA A C 1
ATOM 953 O O . ALA A 1 121 ? -18.109 21.827 38.332 1.00 35.72 121 ALA A O 1
ATOM 954 N N . PRO A 1 122 ? -17.005 20.027 37.546 1.00 42.94 122 PRO A N 1
ATOM 955 C CA . PRO A 1 122 ? -15.855 19.162 37.219 1.00 42.94 122 PRO A CA 1
ATOM 956 C C . PRO A 1 122 ? -15.650 18.950 35.691 1.00 42.94 122 PRO A C 1
ATOM 958 O O . PRO A 1 122 ? -16.320 19.538 34.851 1.00 42.94 122 PRO A O 1
ATOM 961 N N . ALA A 1 123 ? -14.665 18.108 35.367 1.00 39.12 123 ALA A N 1
ATOM 962 C CA . ALA A 1 123 ? -14.293 17.562 34.062 1.00 39.12 123 ALA A CA 1
ATOM 963 C C . ALA A 1 123 ? -15.448 17.149 33.127 1.00 39.12 123 ALA A C 1
ATOM 965 O O . ALA A 1 123 ? -16.441 16.612 33.596 1.00 39.12 123 ALA A O 1
ATOM 966 N N . ASP A 1 124 ? -15.221 17.242 31.807 1.00 28.55 124 ASP A N 1
ATOM 967 C CA . ASP A 1 124 ? -15.330 16.061 30.935 1.00 28.55 124 ASP A CA 1
ATOM 968 C C . ASP A 1 124 ? -14.767 16.313 29.522 1.00 28.55 124 ASP A C 1
ATOM 970 O O . ASP A 1 124 ? -15.418 16.824 28.615 1.00 28.55 124 ASP A O 1
ATOM 974 N N . THR A 1 125 ? -13.524 15.895 29.289 1.00 35.19 125 THR A N 1
ATOM 975 C CA . THR A 1 125 ? -13.126 15.378 27.966 1.00 35.19 125 THR A CA 1
ATOM 976 C C . THR A 1 125 ? -12.731 13.924 28.156 1.00 35.19 125 THR A C 1
ATOM 978 O O . THR A 1 125 ? -11.650 13.485 27.781 1.00 35.19 125 THR A O 1
ATOM 981 N N . SER A 1 126 ? -13.618 13.178 28.807 1.00 41.53 126 SER A N 1
ATOM 982 C CA . SER A 1 126 ? -13.401 11.778 29.134 1.00 41.53 126 SER A CA 1
ATOM 983 C C . SER A 1 126 ? -14.536 10.908 28.611 1.00 41.53 126 SER A C 1
ATOM 985 O O . SER A 1 126 ? -14.826 9.910 29.247 1.00 41.53 126 SER A O 1
ATOM 987 N N . GLN A 1 127 ? -15.215 11.239 27.495 1.00 34.09 127 GLN A N 1
ATOM 988 C CA . GLN A 1 127 ? -16.313 10.363 27.033 1.00 34.09 127 GLN A CA 1
ATOM 989 C C . GLN A 1 127 ? -16.839 10.515 25.590 1.00 34.09 127 GLN A C 1
ATOM 991 O O . GLN A 1 127 ? -17.934 10.054 25.301 1.00 34.09 127 GLN A O 1
ATOM 996 N N . ALA A 1 128 ? -16.068 11.063 24.642 1.00 32.22 128 ALA A N 1
ATOM 997 C CA . ALA A 1 128 ? -16.465 11.064 23.216 1.00 32.22 128 ALA A CA 1
ATOM 998 C C . ALA A 1 128 ? -15.608 10.146 22.318 1.00 32.22 128 ALA A C 1
ATOM 1000 O O . ALA A 1 128 ? -15.748 10.162 21.101 1.00 32.22 128 ALA A O 1
ATOM 1001 N N . GLY A 1 129 ? -14.671 9.381 22.887 1.00 43.22 129 GLY A N 1
ATOM 1002 C CA . GLY A 1 129 ? -13.426 9.093 22.173 1.00 43.22 129 GLY A CA 1
ATOM 1003 C C . GLY A 1 129 ? -12.984 7.648 21.985 1.00 43.22 129 GLY A C 1
ATOM 1004 O O . GLY A 1 129 ? -11.957 7.483 21.349 1.00 43.22 129 GLY A O 1
ATOM 1005 N N . LEU A 1 130 ? -13.651 6.602 22.486 1.00 44.06 130 LEU A N 1
ATOM 1006 C CA . LEU A 1 130 ? -13.096 5.241 22.307 1.00 44.06 130 LEU A CA 1
ATOM 1007 C C . LEU A 1 130 ? -13.163 4.772 20.838 1.00 44.06 130 LEU A C 1
ATOM 1009 O O . LEU A 1 130 ? -12.212 4.200 20.311 1.00 44.06 130 LEU A O 1
ATOM 1013 N N . LEU A 1 131 ? -14.248 5.135 20.156 1.00 46.03 131 LEU A N 1
ATOM 1014 C CA . LEU A 1 131 ? -14.469 4.986 18.715 1.00 46.03 131 LEU A CA 1
ATOM 1015 C C . LEU A 1 131 ? -13.522 5.867 17.865 1.00 46.03 131 LEU A C 1
ATOM 1017 O O . LEU A 1 131 ? -12.820 5.335 17.000 1.00 46.03 131 LEU A O 1
ATOM 1021 N N . PRO A 1 132 ? -13.421 7.192 18.126 1.00 54.50 132 PRO A N 1
ATOM 1022 C CA . PRO A 1 132 ? -12.403 8.041 17.510 1.00 54.50 132 PRO A CA 1
ATOM 1023 C C . PRO A 1 132 ? -10.971 7.657 17.865 1.00 54.50 132 PRO A C 1
ATOM 1025 O O . PRO A 1 132 ? -10.070 7.994 17.117 1.00 54.50 132 PRO A O 1
ATOM 1028 N N . GLY A 1 133 ? -10.734 7.001 18.999 1.00 58.88 133 GLY A N 1
ATOM 1029 C CA . GLY A 1 133 ? -9.406 6.683 19.515 1.00 58.88 133 GLY A CA 1
ATOM 1030 C C . GLY A 1 133 ? -8.739 5.587 18.703 1.00 58.88 133 GLY A C 1
ATOM 1031 O O . GLY A 1 133 ? -7.611 5.770 18.251 1.00 58.88 133 GLY A O 1
ATOM 1032 N N . ALA A 1 134 ? -9.461 4.494 18.435 1.00 63.09 134 ALA A N 1
ATOM 1033 C CA . ALA A 1 134 ? -8.984 3.443 17.541 1.00 63.09 134 ALA A CA 1
ATOM 1034 C C . ALA A 1 134 ? -8.774 3.984 16.115 1.00 63.09 134 ALA A C 1
ATOM 1036 O O . ALA A 1 134 ? -7.700 3.807 15.543 1.00 63.09 134 ALA A O 1
ATOM 1037 N N . LEU A 1 135 ? -9.744 4.725 15.566 1.00 69.62 135 LEU A N 1
ATOM 1038 C CA . LEU A 1 135 ? -9.608 5.323 14.232 1.00 69.62 135 LEU A CA 1
ATOM 1039 C C . LEU A 1 135 ? -8.431 6.318 14.158 1.00 69.62 135 LEU A C 1
ATOM 1041 O O . LEU A 1 135 ? -7.619 6.257 13.243 1.00 69.62 135 LEU A O 1
ATOM 1045 N N . ARG A 1 136 ? -8.255 7.165 15.176 1.00 72.94 136 ARG A N 1
ATOM 1046 C CA . ARG A 1 136 ? -7.147 8.128 15.274 1.00 72.94 136 ARG A CA 1
ATOM 1047 C C . ARG A 1 136 ? -5.786 7.453 15.410 1.00 72.94 136 ARG A C 1
ATOM 1049 O O . ARG A 1 136 ? -4.802 7.984 14.902 1.00 72.94 136 ARG A O 1
ATOM 1056 N N . LEU A 1 137 ? -5.703 6.310 16.092 1.00 78.38 137 LEU A N 1
ATOM 1057 C CA . LEU A 1 137 ? -4.472 5.519 16.174 1.00 78.38 137 LEU A CA 1
ATOM 1058 C C . LEU A 1 137 ? -4.116 4.889 14.831 1.00 78.38 137 LEU A C 1
ATOM 1060 O O . LEU A 1 137 ? -2.937 4.857 14.485 1.00 78.38 137 LEU A O 1
ATOM 1064 N N . TYR A 1 138 ? -5.115 4.449 14.063 1.00 78.69 138 TYR A N 1
ATOM 1065 C CA . TYR A 1 138 ? -4.911 4.005 12.688 1.00 78.69 138 TYR A CA 1
ATOM 1066 C C . TYR A 1 138 ? -4.399 5.151 11.806 1.00 78.69 138 TYR A C 1
ATOM 1068 O O . TYR A 1 138 ? -3.373 4.995 11.148 1.00 78.69 138 TYR A O 1
ATOM 1076 N N . ASP A 1 139 ? -5.043 6.320 11.851 1.00 81.75 139 ASP A N 1
ATOM 1077 C CA . ASP A 1 139 ? -4.636 7.492 11.064 1.00 81.75 139 ASP A CA 1
ATOM 1078 C C . ASP A 1 139 ? -3.218 7.969 11.418 1.00 81.75 139 ASP A C 1
ATOM 1080 O O . ASP A 1 139 ? -2.421 8.315 10.538 1.00 81.75 139 ASP A O 1
ATOM 1084 N N . LEU A 1 140 ? -2.877 7.960 12.711 1.00 85.62 140 LEU A N 1
ATOM 1085 C CA . LEU A 1 140 ? -1.541 8.288 13.206 1.00 85.62 140 LEU A CA 1
ATOM 1086 C C . LEU A 1 140 ? -0.500 7.278 12.703 1.00 85.62 140 LEU A C 1
ATOM 1088 O O . LEU A 1 140 ? 0.494 7.675 12.094 1.00 85.62 140 LEU A O 1
ATOM 1092 N N . ALA A 1 141 ? -0.758 5.982 12.897 1.00 84.00 141 ALA A N 1
ATOM 1093 C CA . ALA A 1 141 ? 0.135 4.909 12.469 1.00 84.00 141 ALA A CA 1
ATOM 1094 C C . ALA A 1 141 ? 0.328 4.892 10.945 1.00 84.00 141 ALA A C 1
ATOM 1096 O O . ALA A 1 141 ? 1.435 4.662 10.456 1.00 84.00 141 ALA A O 1
ATOM 1097 N N . TYR A 1 142 ? -0.729 5.193 10.188 1.00 83.00 142 TYR A N 1
ATOM 1098 C CA . TYR A 1 142 ? -0.688 5.315 8.735 1.00 83.00 142 TYR A CA 1
ATOM 1099 C C . TYR A 1 142 ? 0.187 6.489 8.288 1.00 83.00 142 TYR A C 1
ATOM 1101 O O . TYR A 1 142 ? 1.027 6.338 7.400 1.00 83.00 142 TYR A O 1
ATOM 1109 N N . ARG A 1 143 ? 0.070 7.651 8.940 1.00 86.81 143 ARG A N 1
ATOM 1110 C CA . ARG A 1 143 ? 0.964 8.789 8.684 1.00 86.81 143 ARG A CA 1
ATOM 1111 C C . ARG A 1 143 ? 2.424 8.459 8.971 1.00 86.81 143 ARG A C 1
ATOM 1113 O O . ARG A 1 143 ? 3.290 8.856 8.193 1.00 86.81 143 ARG A O 1
ATOM 1120 N N . ASP A 1 144 ? 2.699 7.756 10.062 1.00 86.06 144 ASP A N 1
ATOM 1121 C CA . ASP A 1 144 ? 4.060 7.349 10.415 1.00 86.06 144 ASP A CA 1
ATOM 1122 C C . ASP A 1 144 ? 4.624 6.339 9.410 1.00 86.06 144 ASP A C 1
ATOM 1124 O O . ASP A 1 144 ? 5.798 6.431 9.044 1.00 86.06 144 ASP A O 1
ATOM 1128 N N . LEU A 1 145 ? 3.775 5.455 8.874 1.00 83.62 145 LEU A N 1
ATOM 1129 C CA . LEU A 1 145 ? 4.128 4.529 7.797 1.00 83.62 145 LEU A CA 1
ATOM 1130 C C . LEU A 1 145 ? 4.505 5.275 6.514 1.00 83.62 145 LEU A C 1
ATOM 1132 O O . LEU A 1 145 ? 5.563 5.010 5.948 1.00 83.62 145 LEU A O 1
ATOM 1136 N N . VAL A 1 146 ? 3.686 6.240 6.080 1.00 88.00 146 VAL A N 1
ATOM 1137 C CA . VAL A 1 146 ? 3.951 7.045 4.870 1.00 88.00 146 VAL A CA 1
ATOM 1138 C C . VAL A 1 146 ? 5.214 7.902 5.027 1.00 88.00 146 VAL A C 1
ATOM 1140 O O . VAL A 1 146 ? 5.906 8.175 4.051 1.00 88.00 146 VAL A O 1
ATOM 1143 N N . ARG A 1 147 ? 5.562 8.286 6.261 1.00 85.69 147 ARG A N 1
ATOM 1144 C CA . ARG A 1 147 ? 6.792 9.024 6.592 1.00 85.69 147 ARG A CA 1
ATOM 1145 C C . ARG A 1 147 ? 8.034 8.135 6.749 1.00 85.69 147 ARG A C 1
ATOM 1147 O O . ARG A 1 147 ? 9.094 8.661 7.065 1.00 85.69 147 ARG A O 1
ATOM 1154 N N . GLY A 1 148 ? 7.918 6.816 6.570 1.00 86.75 148 GLY A N 1
ATOM 1155 C CA . GLY A 1 148 ? 9.030 5.866 6.709 1.00 86.75 148 GLY A CA 1
ATOM 1156 C C . GLY A 1 148 ? 9.401 5.514 8.155 1.00 86.75 148 GLY A C 1
ATOM 1157 O O . GLY A 1 148 ? 10.366 4.787 8.388 1.00 86.75 148 GLY A O 1
ATOM 1158 N N . HIS A 1 149 ? 8.628 5.966 9.146 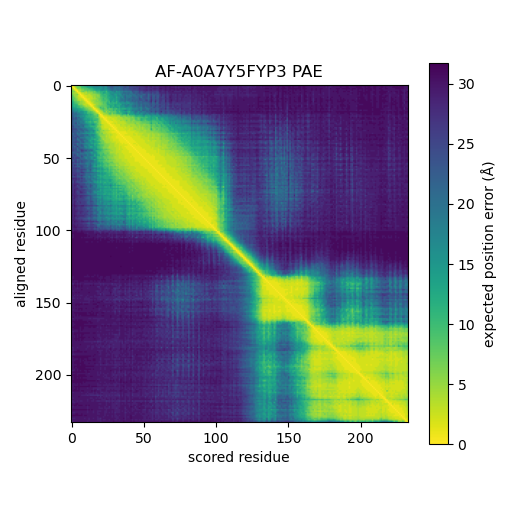1.00 87.25 149 HIS A N 1
ATOM 1159 C CA . HIS A 1 149 ? 8.840 5.645 10.559 1.00 87.25 149 HIS A CA 1
ATOM 1160 C C . HIS A 1 149 ? 8.225 4.285 10.902 1.00 87.25 149 HIS A C 1
ATOM 1162 O O . HIS A 1 149 ? 7.299 4.171 11.706 1.00 87.25 149 HIS A O 1
ATOM 1168 N N . PHE A 1 150 ? 8.765 3.222 10.305 1.00 86.38 150 PHE A N 1
ATOM 1169 C CA . PHE A 1 150 ? 8.220 1.866 10.421 1.00 86.38 150 PHE A CA 1
ATOM 1170 C C . PHE A 1 150 ? 8.146 1.357 11.869 1.00 86.38 150 PHE A C 1
ATOM 1172 O O . PHE A 1 150 ? 7.236 0.604 12.214 1.00 86.38 150 PHE A O 1
ATOM 1179 N N . GLY A 1 151 ? 9.076 1.784 12.732 1.00 87.06 151 GLY A N 1
ATOM 1180 C CA . GLY A 1 151 ? 9.087 1.423 14.151 1.00 87.06 151 GLY A CA 1
ATOM 1181 C C . GLY A 1 151 ? 7.857 1.935 14.905 1.00 87.06 151 GLY A C 1
ATOM 1182 O O . GLY A 1 151 ? 7.172 1.143 15.554 1.00 87.06 151 GLY A O 1
ATOM 1183 N N . LEU A 1 152 ? 7.557 3.230 14.761 1.00 82.19 152 LEU A N 1
ATOM 1184 C CA . LEU A 1 152 ? 6.397 3.884 15.374 1.00 82.19 152 LEU A CA 1
ATOM 1185 C C . LEU A 1 152 ? 5.093 3.424 14.725 1.00 82.19 152 LEU A C 1
ATOM 1187 O O . LEU A 1 152 ? 4.153 3.079 15.435 1.00 82.19 152 LEU A O 1
ATOM 1191 N N . ALA A 1 153 ? 5.067 3.309 13.395 1.00 82.06 153 ALA A N 1
ATOM 1192 C CA . ALA A 1 153 ? 3.911 2.809 12.662 1.00 82.06 153 ALA A CA 1
ATOM 1193 C C . ALA A 1 153 ? 3.494 1.417 13.152 1.00 82.06 153 ALA A C 1
ATOM 1195 O O . ALA A 1 153 ? 2.335 1.192 13.492 1.00 82.06 153 ALA A O 1
ATOM 1196 N N . ARG A 1 154 ? 4.449 0.486 13.277 1.00 85.44 154 ARG A N 1
ATOM 1197 C CA . ARG A 1 154 ? 4.192 -0.854 13.820 1.00 85.44 154 ARG A CA 1
ATOM 1198 C C . ARG A 1 154 ? 3.619 -0.791 15.234 1.00 85.44 154 ARG A C 1
ATOM 1200 O O . ARG A 1 154 ? 2.684 -1.525 15.534 1.00 85.44 154 ARG A O 1
ATOM 1207 N N . GLN A 1 155 ? 4.155 0.072 16.093 1.00 81.25 155 GLN A N 1
ATOM 1208 C CA . GLN A 1 155 ? 3.667 0.223 17.463 1.00 81.25 155 GLN A CA 1
ATOM 1209 C C . GLN A 1 155 ? 2.243 0.801 17.506 1.00 81.25 155 GLN A C 1
ATOM 1211 O O . GLN A 1 155 ? 1.405 0.281 18.241 1.00 81.25 155 GLN A O 1
ATOM 1216 N N . GLY A 1 156 ? 1.947 1.805 16.677 1.00 80.25 156 GLY A N 1
ATOM 1217 C CA . GLY A 1 156 ? 0.614 2.389 16.531 1.00 80.25 156 GLY A CA 1
ATOM 1218 C C . GLY A 1 156 ? -0.406 1.389 15.981 1.00 80.25 156 GLY A C 1
ATOM 1219 O O . GLY A 1 156 ? -1.493 1.262 16.536 1.00 80.25 156 GLY A O 1
ATOM 1220 N N . PHE A 1 157 ? -0.034 0.587 14.976 1.00 81.94 157 PHE A N 1
ATOM 1221 C CA . PHE A 1 157 ? -0.886 -0.496 14.475 1.00 81.94 157 PHE A CA 1
ATOM 1222 C C . PHE A 1 157 ? -1.081 -1.618 15.505 1.00 81.94 157 PHE A C 1
ATOM 1224 O O . PHE A 1 157 ? -2.183 -2.144 15.625 1.00 81.94 157 PHE A O 1
ATOM 1231 N N . MET A 1 158 ? -0.064 -1.971 16.299 1.00 78.38 158 MET A N 1
ATOM 1232 C CA . MET A 1 158 ? -0.232 -2.936 17.396 1.00 78.38 158 MET A CA 1
ATOM 1233 C C . MET A 1 158 ? -1.161 -2.405 18.492 1.00 78.38 158 MET A C 1
ATOM 1235 O O . MET A 1 158 ? -1.961 -3.166 19.032 1.00 78.38 158 MET A O 1
ATOM 1239 N N . GLN A 1 159 ? -1.082 -1.112 18.817 1.00 77.31 159 GLN A N 1
ATOM 1240 C CA . GLN A 1 159 ? -2.031 -0.471 19.729 1.00 77.31 159 GLN A CA 1
ATOM 1241 C C . GLN A 1 159 ? -3.438 -0.441 19.145 1.00 77.31 159 GLN A C 1
ATOM 1243 O O . GLN A 1 159 ? -4.379 -0.780 19.853 1.00 77.31 159 GLN A O 1
ATOM 1248 N N . TYR A 1 160 ? -3.578 -0.116 17.861 1.00 77.50 160 TYR A N 1
ATOM 1249 C CA . TYR A 1 160 ? -4.850 -0.171 17.151 1.00 77.50 160 TYR A CA 1
ATOM 1250 C C . TYR A 1 160 ? -5.483 -1.566 17.235 1.00 77.50 160 TYR A C 1
ATOM 1252 O O . TYR A 1 160 ? -6.626 -1.687 17.654 1.00 77.50 160 TYR A O 1
ATOM 1260 N N . LEU A 1 161 ? -4.723 -2.628 16.951 1.00 72.31 161 LEU A N 1
ATOM 1261 C CA . LEU A 1 161 ? -5.200 -4.013 17.053 1.00 72.31 161 LEU A CA 1
ATOM 1262 C C . LEU A 1 161 ? -5.559 -4.424 18.488 1.00 72.31 161 LEU A C 1
ATOM 1264 O O . LEU A 1 161 ? -6.467 -5.227 18.685 1.00 72.31 161 LEU A O 1
ATOM 1268 N N . ARG A 1 162 ? -4.869 -3.877 19.495 1.00 68.88 162 ARG A N 1
ATOM 1269 C CA . ARG A 1 162 ? -5.181 -4.119 20.912 1.00 68.88 162 ARG A CA 1
ATOM 1270 C C . ARG A 1 162 ? -6.429 -3.366 21.370 1.00 68.88 162 ARG A C 1
ATOM 1272 O O . ARG A 1 162 ? -7.153 -3.864 22.220 1.00 68.88 162 ARG A O 1
ATOM 1279 N N . LEU A 1 163 ? -6.663 -2.183 20.812 1.00 68.00 163 LEU A N 1
ATOM 1280 C CA . LEU A 1 163 ? -7.820 -1.345 21.107 1.00 68.00 163 LEU A CA 1
ATOM 1281 C C . LEU A 1 163 ? -9.025 -1.685 20.241 1.00 68.00 163 LEU A C 1
ATOM 1283 O O . LEU A 1 163 ? -10.116 -1.269 20.594 1.00 68.00 163 LEU A O 1
ATOM 1287 N N . LEU A 1 164 ? -8.871 -2.455 19.159 1.00 65.56 164 LEU A N 1
ATOM 1288 C CA . LEU A 1 164 ? -9.990 -2.970 18.370 1.00 65.56 164 LEU A CA 1
ATOM 1289 C C . LEU A 1 164 ? -11.073 -3.613 19.247 1.00 65.56 164 LEU A C 1
ATOM 1291 O O . LEU A 1 164 ? -12.215 -3.192 19.128 1.00 65.56 164 LEU A O 1
ATOM 1295 N N . PRO A 1 165 ? -10.770 -4.549 20.169 1.00 63.09 165 PRO A N 1
ATOM 1296 C CA . PRO A 1 165 ? -11.814 -5.143 20.994 1.00 63.09 165 PRO A CA 1
ATOM 1297 C C . PRO A 1 165 ? -12.514 -4.120 21.909 1.00 63.09 165 PRO A C 1
ATOM 1299 O O . PRO A 1 165 ? -13.727 -4.205 22.062 1.00 63.09 165 PRO A O 1
ATOM 1302 N N . GLU A 1 166 ? -11.822 -3.111 22.456 1.00 64.56 166 GLU A N 1
ATOM 1303 C CA . GLU A 1 166 ? -12.438 -2.065 23.304 1.00 64.56 166 GLU A CA 1
ATOM 1304 C C . GLU A 1 166 ? -13.197 -0.995 22.500 1.00 64.56 166 GLU A C 1
ATOM 1306 O O . GLU A 1 166 ? -14.302 -0.584 22.860 1.00 64.56 166 GLU A O 1
ATOM 1311 N N . GLY A 1 167 ? -12.624 -0.563 21.379 1.00 66.44 167 GLY A N 1
ATOM 1312 C CA . GLY A 1 167 ? -13.193 0.413 20.458 1.00 66.44 167 GLY A CA 1
ATOM 1313 C C . GLY A 1 167 ? -14.389 -0.142 19.691 1.00 66.44 167 GLY A C 1
ATOM 1314 O O . GLY A 1 167 ? -15.343 0.595 19.459 1.00 66.44 167 GLY A O 1
ATOM 1315 N N . GLU A 1 168 ? -14.392 -1.436 19.360 1.00 68.38 168 GLU A N 1
ATOM 1316 C CA . GLU A 1 168 ? -15.536 -2.111 18.744 1.00 68.38 168 GLU A CA 1
ATOM 1317 C C . GLU A 1 168 ? -16.723 -2.224 19.701 1.00 68.38 168 GLU A C 1
ATOM 1319 O O . GLU A 1 168 ? -17.856 -2.034 19.266 1.00 68.38 168 GLU A O 1
ATOM 1324 N N . VAL A 1 169 ? -16.505 -2.454 21.003 1.00 73.31 169 VAL A N 1
ATOM 1325 C CA . VAL A 1 169 ? -17.613 -2.433 21.976 1.00 73.31 169 VAL A CA 1
ATOM 1326 C C . VAL A 1 169 ? -18.282 -1.062 21.983 1.00 73.31 169 VAL A C 1
ATOM 1328 O O . VAL A 1 169 ? -19.502 -0.989 21.837 1.00 73.31 169 VAL A O 1
ATOM 1331 N N . ALA A 1 170 ? -17.502 0.020 22.067 1.00 71.50 170 ALA A N 1
ATOM 1332 C CA . ALA A 1 170 ? -18.039 1.378 21.979 1.00 71.50 170 ALA A CA 1
ATOM 1333 C C . ALA A 1 170 ? -18.711 1.644 20.615 1.00 71.50 170 ALA A C 1
ATOM 1335 O O . ALA A 1 170 ? -19.760 2.285 20.559 1.00 71.50 170 ALA A O 1
ATOM 1336 N N . ALA A 1 171 ? -18.152 1.103 19.524 1.00 68.12 171 ALA A N 1
ATOM 1337 C CA . ALA A 1 171 ? -18.708 1.189 18.173 1.00 68.12 171 ALA A CA 1
ATOM 1338 C C . ALA A 1 171 ? -20.093 0.589 18.056 1.00 68.12 171 ALA A C 1
ATOM 1340 O O . ALA A 1 171 ? -21.025 1.240 17.581 1.00 68.12 171 ALA A O 1
ATOM 1341 N N . PHE A 1 172 ? -20.221 -0.657 18.494 1.00 77.00 172 PHE A N 1
ATOM 1342 C CA . PHE A 1 172 ? -21.473 -1.374 18.413 1.00 77.00 172 PHE A CA 1
ATOM 1343 C C . PHE A 1 172 ? -22.493 -0.815 19.401 1.00 77.00 172 PHE A C 1
ATOM 1345 O O . PHE A 1 172 ? -23.662 -0.737 19.041 1.00 77.00 172 PHE A O 1
ATOM 1352 N N . GLN A 1 173 ? -22.077 -0.361 20.589 1.00 79.38 173 GLN A N 1
ATOM 1353 C CA . GLN A 1 173 ? -22.971 0.325 21.531 1.00 79.38 173 GLN A CA 1
ATOM 1354 C C . GLN A 1 173 ? -23.579 1.574 20.892 1.00 79.38 173 GLN A C 1
ATOM 1356 O O . GLN A 1 173 ? -24.797 1.681 20.790 1.00 79.38 173 GLN A O 1
ATOM 1361 N N . HIS A 1 174 ? -22.740 2.450 20.342 1.00 75.25 174 HIS A N 1
ATOM 1362 C CA . HIS A 1 174 ? -23.198 3.662 19.671 1.00 75.25 174 HIS A CA 1
ATOM 1363 C C . HIS A 1 174 ? -24.072 3.361 18.439 1.00 75.25 174 HIS A C 1
ATOM 1365 O O . HIS A 1 174 ? -25.071 4.033 18.194 1.00 75.25 174 HIS A O 1
ATOM 1371 N N . LEU A 1 175 ? -23.741 2.318 17.667 1.00 75.81 175 LEU A N 1
ATOM 1372 C CA . LEU A 1 175 ? -24.560 1.884 16.531 1.00 75.81 175 LEU A CA 1
ATOM 1373 C C . LEU A 1 175 ? -25.950 1.417 16.978 1.00 75.81 175 LEU A C 1
ATOM 1375 O O . LEU A 1 175 ? -26.933 1.711 16.302 1.00 75.81 175 LEU A O 1
ATOM 1379 N N . LEU A 1 176 ? -26.042 0.709 18.104 1.00 78.69 176 LEU A N 1
ATOM 1380 C CA . LEU A 1 176 ? -27.305 0.225 18.660 1.00 78.69 176 LEU A CA 1
ATOM 1381 C C . LEU A 1 176 ? -28.138 1.337 19.302 1.00 78.69 176 LEU A C 1
ATOM 1383 O O . LEU A 1 176 ? -29.365 1.237 19.285 1.00 78.69 176 LEU A O 1
ATOM 1387 N N . ASP A 1 177 ? -27.495 2.387 19.810 1.00 78.31 177 ASP A N 1
ATOM 1388 C CA . ASP A 1 177 ? -28.174 3.576 20.329 1.00 78.31 177 ASP A CA 1
ATOM 1389 C C . ASP A 1 177 ? -28.794 4.405 19.199 1.00 78.31 177 ASP A C 1
ATOM 1391 O O . ASP A 1 177 ? -29.938 4.847 19.304 1.00 78.31 177 ASP A O 1
ATOM 1395 N N . ILE A 1 178 ? -28.074 4.572 18.084 1.00 77.19 178 ILE A N 1
ATOM 1396 C CA . ILE A 1 178 ? -28.567 5.338 16.929 1.00 77.19 178 ILE A CA 1
ATOM 1397 C C . ILE A 1 178 ? -29.554 4.517 16.086 1.00 77.19 178 ILE A C 1
ATOM 1399 O O . ILE A 1 178 ? -30.533 5.061 15.574 1.00 77.19 178 ILE A O 1
ATOM 1403 N N . TYR A 1 179 ? -29.327 3.207 15.937 1.00 73.00 179 TYR A N 1
ATOM 1404 C CA . TYR A 1 179 ? -30.107 2.331 15.054 1.00 73.00 179 TYR A CA 1
ATOM 1405 C C . TYR A 1 179 ? -30.661 1.080 15.768 1.00 73.00 179 TYR A C 1
ATOM 1407 O O . TYR A 1 179 ? -30.356 -0.052 15.374 1.00 73.00 179 TYR A O 1
ATOM 1415 N N . PRO A 1 180 ? -31.543 1.243 16.773 1.00 78.25 180 PRO A N 1
ATOM 1416 C CA . PRO A 1 180 ? -32.009 0.146 17.629 1.00 78.25 180 PRO A CA 1
ATOM 1417 C C . PRO A 1 180 ? -32.899 -0.888 16.923 1.00 78.25 180 PRO A C 1
ATOM 1419 O O . PRO A 1 180 ? -33.013 -2.018 17.392 1.00 78.25 180 PRO A O 1
ATOM 1422 N N . THR A 1 181 ? -33.548 -0.518 15.817 1.00 79.12 181 THR A N 1
ATOM 1423 C CA . THR A 1 181 ? -34.498 -1.364 15.066 1.00 79.12 181 THR A CA 1
ATOM 1424 C C . THR A 1 181 ? -33.974 -1.794 13.697 1.00 79.12 181 THR A C 1
ATOM 1426 O O . THR A 1 181 ? -34.712 -2.374 12.901 1.00 79.12 181 THR A O 1
ATOM 1429 N N . SER A 1 182 ? -32.701 -1.517 13.401 1.00 8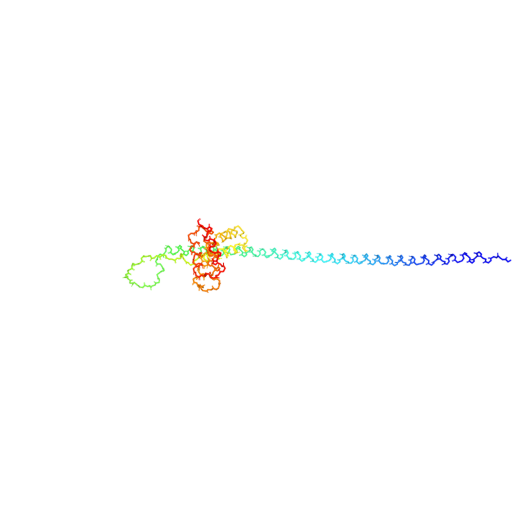2.00 182 SER A N 1
ATOM 1430 C CA . SER A 1 182 ? -32.087 -1.912 12.134 1.00 82.00 182 SER A CA 1
ATOM 1431 C C . SER A 1 182 ? -32.090 -3.431 11.966 1.00 82.00 182 SER A C 1
ATOM 1433 O O . SER A 1 182 ? -31.884 -4.178 12.922 1.00 82.00 182 SER A O 1
ATOM 1435 N N . SER A 1 183 ? -32.225 -3.904 10.727 1.00 80.75 183 SER A N 1
ATOM 1436 C CA . SER A 1 183 ? -32.073 -5.325 10.389 1.00 80.75 183 SER A CA 1
ATOM 1437 C C . SER A 1 183 ? -30.684 -5.879 10.736 1.00 80.75 183 SER A C 1
ATOM 1439 O O . SER A 1 183 ? -30.522 -7.088 10.866 1.00 80.75 183 SER A O 1
ATOM 1441 N N . GLN A 1 184 ? -29.689 -5.004 10.929 1.00 78.50 184 GLN A N 1
ATOM 1442 C CA . GLN A 1 184 ? -28.337 -5.357 11.371 1.00 78.50 184 GLN A CA 1
ATOM 1443 C C . GLN A 1 184 ? -28.161 -5.309 12.896 1.00 78.50 184 GLN A C 1
ATOM 1445 O O . GLN A 1 184 ? -27.139 -5.778 13.398 1.00 78.50 184 GLN A O 1
ATOM 1450 N N . ALA A 1 185 ? -29.131 -4.775 13.647 1.00 80.94 185 ALA A N 1
ATOM 1451 C CA . ALA A 1 185 ? -29.056 -4.675 15.105 1.00 80.94 185 ALA A CA 1
ATOM 1452 C C . ALA A 1 185 ? -28.810 -6.032 15.801 1.00 80.94 185 ALA A C 1
ATOM 1454 O O . ALA A 1 185 ? -27.959 -6.072 16.691 1.00 80.94 185 ALA A O 1
ATOM 1455 N N . PRO A 1 186 ? -29.423 -7.163 15.380 1.00 83.88 186 PRO A N 1
ATOM 1456 C CA . PRO A 1 186 ? -29.133 -8.471 15.971 1.00 83.88 186 PRO A CA 1
ATOM 1457 C C . PRO A 1 186 ? -27.664 -8.885 15.800 1.00 83.88 186 PRO A C 1
ATOM 1459 O O . PRO A 1 186 ? -27.021 -9.379 16.725 1.00 83.88 186 PRO A O 1
ATOM 1462 N N . LYS A 1 187 ? -27.109 -8.628 14.613 1.00 83.88 187 LYS A N 1
ATOM 1463 C CA . LYS A 1 187 ? -25.724 -8.952 14.261 1.00 83.88 187 LYS A CA 1
ATOM 1464 C C . LYS A 1 187 ? -24.726 -8.069 15.010 1.00 83.88 187 LYS A C 1
ATOM 1466 O O . LYS A 1 187 ? -23.706 -8.567 15.479 1.00 83.88 187 LYS A O 1
ATOM 1471 N N . ALA A 1 188 ? -25.035 -6.781 15.154 1.00 80.12 188 ALA A N 1
ATOM 1472 C CA . ALA A 1 188 ? -24.238 -5.838 15.933 1.00 80.12 188 ALA A CA 1
ATOM 1473 C C . ALA A 1 188 ? -24.244 -6.180 17.433 1.00 80.12 188 ALA A C 1
ATOM 1475 O O . ALA A 1 188 ? -23.185 -6.185 18.050 1.00 80.12 188 ALA A O 1
ATOM 1476 N N . LEU A 1 189 ? -25.399 -6.541 18.006 1.00 84.25 189 LEU A N 1
ATOM 1477 C CA . LEU A 1 189 ? -25.519 -7.008 19.396 1.00 84.25 189 LEU A CA 1
ATOM 1478 C C . LEU A 1 189 ? -24.709 -8.281 19.658 1.00 84.25 189 LEU A C 1
ATOM 1480 O O . LEU A 1 189 ? -24.027 -8.377 20.676 1.00 84.25 189 LEU A O 1
ATOM 1484 N N . PHE A 1 190 ? -24.759 -9.244 18.734 1.00 85.88 190 PHE A N 1
ATOM 1485 C CA . PHE A 1 190 ? -23.959 -10.462 18.837 1.00 85.88 190 PHE A CA 1
ATOM 1486 C C . PHE A 1 190 ? -22.456 -10.148 18.809 1.00 85.88 190 PHE A C 1
ATOM 1488 O O . PHE A 1 190 ? -21.707 -10.625 19.657 1.00 85.88 190 PHE A O 1
ATOM 1495 N N . LYS A 1 191 ? -22.018 -9.288 17.881 1.00 82.88 191 LYS A N 1
ATOM 1496 C CA . LYS A 1 191 ? -20.611 -8.874 17.780 1.00 82.88 191 LYS A CA 1
ATOM 1497 C C . LYS A 1 191 ? -20.133 -8.085 18.992 1.00 82.88 191 LYS A C 1
ATOM 1499 O O . LYS A 1 191 ? -19.041 -8.336 19.482 1.00 82.88 191 LYS A O 1
ATOM 1504 N N . LEU A 1 192 ? -20.969 -7.205 19.527 1.00 83.38 192 LEU A N 1
ATOM 1505 C CA . LEU A 1 192 ? -20.706 -6.503 20.777 1.00 83.38 192 LEU A CA 1
ATOM 1506 C C . LEU A 1 192 ? -20.460 -7.488 21.923 1.00 83.38 192 LEU A C 1
ATOM 1508 O O . LEU A 1 192 ? -19.504 -7.320 22.678 1.00 83.38 192 LEU A O 1
ATOM 1512 N N . ALA A 1 193 ? -21.304 -8.516 22.045 1.00 86.00 193 ALA A N 1
ATOM 1513 C CA . ALA A 1 193 ? -21.141 -9.533 23.072 1.00 86.00 193 ALA A CA 1
ATOM 1514 C C . ALA A 1 193 ? -19.842 -10.333 22.895 1.00 86.00 193 ALA A C 1
ATOM 1516 O O . ALA A 1 193 ? -19.128 -10.535 23.876 1.00 86.00 193 ALA A O 1
ATOM 1517 N N . ASP A 1 194 ? -19.501 -10.725 21.663 1.00 83.81 194 ASP A N 1
ATOM 1518 C CA . ASP A 1 194 ? -18.223 -11.380 21.347 1.00 83.81 194 ASP A CA 1
ATOM 1519 C C . ASP A 1 194 ? -17.032 -10.512 21.789 1.00 83.81 194 ASP A C 1
ATOM 1521 O O . ASP A 1 194 ? -16.117 -11.007 22.449 1.00 83.81 194 ASP A O 1
ATOM 1525 N N .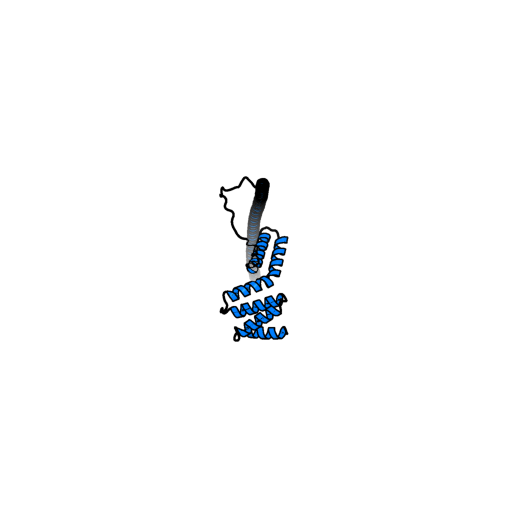 CYS A 1 195 ? -17.054 -9.210 21.485 1.00 82.62 195 CYS A N 1
ATOM 1526 C CA . CYS A 1 195 ? -15.980 -8.295 21.871 1.00 82.62 195 CYS A CA 1
ATOM 1527 C C . CYS A 1 195 ? -15.903 -8.128 23.397 1.00 82.62 195 CYS A C 1
ATOM 1529 O O . CYS A 1 195 ? -14.813 -8.160 23.963 1.00 82.62 195 CYS A O 1
ATOM 1531 N N . GLN A 1 196 ? -17.040 -8.046 24.097 1.00 83.44 196 GLN A N 1
ATOM 1532 C CA . GLN A 1 196 ? -17.068 -8.006 25.565 1.00 83.44 196 GLN A CA 1
ATOM 1533 C C . GLN A 1 196 ? -16.503 -9.284 26.199 1.00 83.44 196 GLN A C 1
ATOM 1535 O O . GLN A 1 196 ? -15.776 -9.203 27.188 1.00 83.44 196 GLN A O 1
ATOM 1540 N N . LEU A 1 197 ? -16.790 -10.453 25.621 1.00 84.19 197 LEU A N 1
ATOM 1541 C CA . LEU A 1 197 ? -16.233 -11.728 26.075 1.00 84.19 197 LEU A CA 1
ATOM 1542 C C . LEU A 1 197 ? -14.728 -11.818 25.804 1.00 84.19 197 LEU A C 1
ATOM 1544 O O . LEU A 1 197 ? -13.982 -12.254 26.678 1.00 84.19 197 LEU A O 1
ATOM 154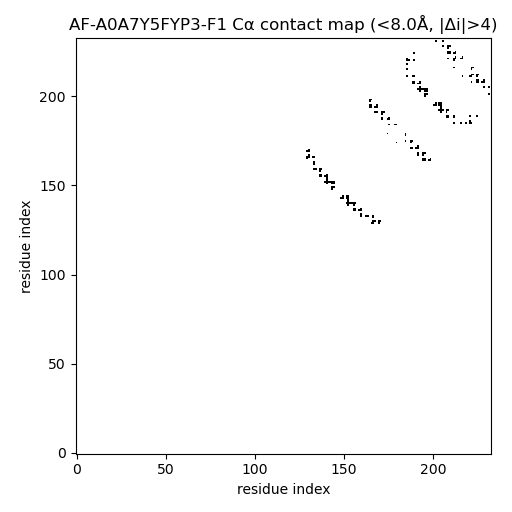8 N N . ALA A 1 198 ? -14.270 -11.351 24.640 1.00 80.25 198 ALA A N 1
ATOM 1549 C CA . ALA A 1 198 ? -12.849 -11.295 24.295 1.00 80.25 198 ALA A CA 1
ATOM 1550 C C . ALA A 1 198 ? -12.047 -10.366 25.227 1.00 80.25 198 ALA A C 1
ATOM 1552 O O . ALA A 1 198 ? -10.877 -10.627 25.497 1.00 80.25 198 ALA A O 1
ATOM 1553 N N . LEU A 1 199 ? -12.687 -9.323 25.764 1.00 78.50 199 LEU A N 1
ATOM 1554 C CA . LEU A 1 199 ? -12.121 -8.425 26.778 1.00 78.50 199 LEU A CA 1
ATOM 1555 C C . LEU A 1 199 ? -12.150 -8.997 28.206 1.00 78.50 199 LEU A C 1
ATOM 1557 O O . LEU A 1 199 ? -11.753 -8.316 29.148 1.00 78.50 199 LEU A O 1
ATOM 1561 N N . GLY A 1 200 ? -12.653 -10.220 28.401 1.00 81.25 200 GLY A N 1
ATOM 1562 C CA . GLY A 1 200 ? -12.824 -10.822 29.726 1.00 81.25 200 GLY A CA 1
ATOM 1563 C C . GLY A 1 200 ? -14.017 -10.271 30.518 1.00 81.25 200 GLY A C 1
ATOM 1564 O O . GLY A 1 200 ? -14.227 -10.659 31.667 1.00 81.25 200 GLY A O 1
ATOM 1565 N N . ASN A 1 201 ? -14.842 -9.403 29.920 1.00 83.19 201 ASN A N 1
ATOM 1566 C CA . ASN A 1 201 ? -16.069 -8.891 30.526 1.00 83.19 201 ASN A CA 1
ATOM 1567 C C . ASN A 1 201 ? -17.240 -9.861 30.296 1.00 83.19 201 ASN A C 1
ATOM 1569 O O . ASN A 1 201 ? -18.200 -9.570 29.575 1.00 83.19 201 ASN A O 1
ATOM 1573 N N . SER A 1 202 ? -17.175 -11.024 30.948 1.00 84.94 202 SER A N 1
ATOM 1574 C CA . SER A 1 202 ? -18.198 -12.073 30.841 1.00 84.94 202 SER A CA 1
ATOM 1575 C C . SER A 1 202 ? -19.581 -11.619 31.301 1.00 84.94 202 SER A C 1
ATOM 1577 O O . SER A 1 202 ? -20.590 -12.030 30.732 1.00 84.94 202 SER A O 1
ATOM 1579 N N . THR A 1 203 ? -19.647 -10.733 32.295 1.00 87.12 203 THR A N 1
ATOM 1580 C CA . THR A 1 203 ? -20.909 -10.182 32.805 1.00 87.12 203 THR A CA 1
ATOM 1581 C C . THR A 1 203 ? -21.588 -9.283 31.773 1.00 87.12 203 THR A C 1
ATOM 1583 O O . THR A 1 203 ? -22.793 -9.402 31.552 1.00 87.12 203 THR A O 1
ATOM 1586 N N . GLY A 1 204 ? -20.824 -8.400 31.122 1.00 85.00 204 GLY A N 1
ATOM 1587 C CA . GLY A 1 204 ? -21.316 -7.555 30.034 1.00 85.00 204 GLY A CA 1
ATOM 1588 C C . GLY A 1 204 ? -21.747 -8.389 28.832 1.00 85.00 204 GLY A C 1
ATOM 1589 O O . GLY A 1 204 ? -22.875 -8.241 28.367 1.00 85.00 204 GLY A O 1
ATOM 1590 N N . GLY A 1 205 ? -20.896 -9.332 28.409 1.00 86.31 205 GLY A N 1
ATOM 1591 C CA . GLY A 1 205 ? -21.178 -10.223 27.284 1.00 86.31 205 GLY A CA 1
ATOM 1592 C C . GLY A 1 205 ? -22.474 -11.015 27.469 1.00 86.31 205 GLY A C 1
ATOM 1593 O O . GLY A 1 205 ? -23.321 -11.012 26.578 1.00 86.31 205 GLY A O 1
ATOM 1594 N N . LYS A 1 206 ? -22.691 -11.612 28.653 1.00 89.25 206 LYS A N 1
ATOM 1595 C CA . LYS A 1 206 ? -23.944 -12.321 28.980 1.00 89.25 206 LYS A CA 1
ATOM 1596 C C . LYS A 1 206 ? -25.169 -11.416 28.858 1.00 89.25 206 LYS A C 1
ATOM 1598 O O . LYS A 1 206 ? -26.115 -11.785 28.169 1.00 89.25 206 LYS A O 1
ATOM 1603 N N . LYS A 1 207 ? -25.131 -10.211 29.441 1.00 90.56 207 LYS A N 1
ATOM 1604 C CA . LYS A 1 207 ? -26.240 -9.244 29.340 1.00 90.56 207 LYS A CA 1
ATOM 1605 C C . LYS A 1 207 ? -26.563 -8.888 27.889 1.00 90.56 207 LYS A C 1
ATOM 1607 O O . LYS A 1 207 ? -27.731 -8.792 27.526 1.00 90.56 207 LYS A O 1
ATOM 1612 N N . SER A 1 208 ? -25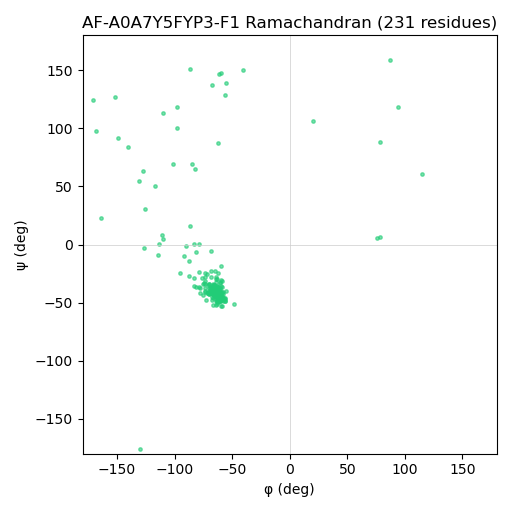.543 -8.712 27.057 1.00 88.12 208 SER A N 1
ATOM 1613 C CA . SER A 1 208 ? -25.711 -8.386 25.639 1.00 88.12 208 SER A CA 1
ATOM 1614 C C . SER A 1 208 ? -26.327 -9.546 24.842 1.00 88.12 208 SER A C 1
ATOM 1616 O O . SER A 1 208 ? -27.211 -9.318 24.015 1.00 88.12 208 SER A O 1
ATOM 1618 N N . LEU A 1 209 ? -25.933 -10.793 25.129 1.00 89.19 209 LEU A N 1
ATOM 1619 C CA . LEU A 1 209 ? -26.538 -11.997 24.537 1.00 89.19 209 LEU A CA 1
ATOM 1620 C C . LEU A 1 209 ? -27.987 -12.214 25.004 1.00 89.19 209 LEU A C 1
ATOM 1622 O O . LEU A 1 209 ? -28.844 -12.578 24.199 1.00 89.19 209 LEU A O 1
ATOM 1626 N N . GLU A 1 210 ? -28.287 -11.962 26.279 1.00 90.38 210 GLU A N 1
ATOM 1627 C CA . GLU A 1 210 ? -29.652 -12.017 26.819 1.00 90.38 210 GLU A CA 1
ATOM 1628 C C . GLU A 1 210 ? -30.542 -10.944 26.182 1.00 90.38 210 GLU A C 1
ATOM 1630 O O . GLU A 1 210 ? -31.657 -11.237 25.749 1.00 90.38 210 GLU A O 1
ATOM 1635 N N . ALA A 1 211 ? -30.030 -9.717 26.043 1.00 87.75 211 ALA A N 1
ATOM 1636 C CA . ALA A 1 211 ? -30.724 -8.632 25.357 1.00 87.75 211 ALA A CA 1
ATOM 1637 C C . ALA A 1 211 ? -31.001 -8.971 23.884 1.00 87.75 211 ALA A C 1
ATOM 1639 O O . ALA A 1 211 ? -32.076 -8.642 23.378 1.00 87.75 211 ALA A O 1
ATOM 1640 N N . LEU A 1 212 ? -30.075 -9.660 23.205 1.00 89.50 212 LEU A N 1
ATOM 1641 C CA . LEU A 1 212 ? -30.283 -10.158 21.845 1.00 89.50 212 LEU A CA 1
ATOM 1642 C C . LEU A 1 212 ? -31.428 -11.176 21.787 1.00 89.50 212 LEU A C 1
ATOM 1644 O O . LEU A 1 212 ? -32.324 -11.037 20.956 1.00 89.50 212 LEU A O 1
ATOM 1648 N N . ALA A 1 213 ? -31.423 -12.166 22.682 1.00 88.38 213 ALA A N 1
ATOM 1649 C CA . ALA A 1 213 ? -32.458 -13.194 22.734 1.00 88.38 213 ALA A CA 1
ATOM 1650 C C . ALA A 1 213 ? -33.841 -12.621 23.093 1.00 88.38 213 ALA A C 1
ATOM 1652 O O . ALA A 1 213 ? -34.849 -13.077 22.559 1.00 88.38 213 ALA A O 1
ATOM 1653 N N . ALA A 1 214 ? -33.888 -11.604 23.959 1.00 88.31 214 ALA A N 1
ATOM 1654 C CA . ALA A 1 214 ? -35.126 -10.949 24.370 1.00 88.31 214 ALA A CA 1
ATOM 1655 C C . ALA A 1 214 ? -35.691 -10.008 23.292 1.00 88.31 214 ALA A C 1
ATOM 1657 O O . ALA A 1 214 ? -36.897 -10.006 23.052 1.00 88.31 214 ALA A O 1
ATOM 1658 N N . ARG A 1 215 ? -34.839 -9.203 22.637 1.00 85.38 215 ARG A N 1
ATOM 1659 C CA . ARG A 1 215 ? -35.282 -8.203 21.644 1.00 85.38 215 ARG A CA 1
ATOM 1660 C C . ARG A 1 215 ? -35.490 -8.793 20.251 1.00 85.38 215 ARG A C 1
ATOM 1662 O O . ARG A 1 215 ? -36.328 -8.287 19.512 1.00 85.38 215 ARG A O 1
ATOM 1669 N N . PHE A 1 216 ? -34.757 -9.847 19.891 1.00 87.19 216 PHE A N 1
ATOM 1670 C CA . PHE A 1 216 ? -34.772 -10.425 18.543 1.00 87.19 216 PHE A CA 1
ATOM 1671 C C . PHE A 1 216 ? -34.949 -11.958 18.534 1.00 87.19 216 PHE A C 1
ATOM 1673 O O . PHE A 1 216 ? -34.159 -12.659 17.911 1.00 87.19 216 PHE A O 1
ATOM 1680 N N . PRO A 1 217 ? -35.997 -12.522 19.161 1.00 85.00 217 PRO A N 1
ATOM 1681 C CA . PRO A 1 217 ? -36.106 -13.970 19.384 1.00 85.00 217 PRO A CA 1
ATOM 1682 C C . PRO A 1 217 ? -36.223 -14.829 18.111 1.00 85.00 217 PRO A C 1
ATOM 1684 O O . PRO A 1 217 ? -35.903 -16.014 18.148 1.00 85.00 217 PRO A O 1
ATOM 1687 N N . LEU A 1 218 ? -36.671 -14.262 16.984 1.00 84.12 218 LEU A N 1
ATOM 1688 C CA . LEU A 1 218 ? -36.847 -14.997 15.722 1.00 84.12 218 LEU A CA 1
ATOM 1689 C C . LEU A 1 218 ? -35.603 -14.994 14.815 1.00 84.12 218 LEU A C 1
ATOM 1691 O O . LEU A 1 218 ? -35.638 -15.584 13.734 1.00 84.12 218 LEU A O 1
ATOM 1695 N N . THR A 1 219 ? -34.508 -14.339 15.207 1.00 86.31 219 THR A N 1
ATOM 1696 C CA . THR A 1 219 ? -33.323 -14.222 14.347 1.00 86.31 219 THR A CA 1
ATOM 1697 C C . THR A 1 219 ? -32.375 -15.416 14.507 1.00 86.31 219 THR A C 1
ATOM 1699 O O . THR A 1 219 ? -32.318 -16.049 15.568 1.00 86.31 219 THR A O 1
ATOM 1702 N N . PRO A 1 220 ? -31.608 -15.778 13.461 1.00 83.56 220 PRO A N 1
ATOM 1703 C CA . PRO A 1 220 ? -30.594 -16.823 13.583 1.00 83.56 220 PRO A CA 1
ATOM 1704 C C . PRO A 1 220 ? -29.528 -16.473 14.633 1.00 83.56 220 PRO A C 1
ATOM 1706 O O . PRO A 1 220 ? -29.053 -17.364 15.335 1.00 83.56 220 PRO A O 1
ATOM 1709 N N . GLU A 1 221 ? -29.211 -15.189 14.808 1.00 83.62 221 GLU A N 1
ATOM 1710 C CA . GLU A 1 221 ? -28.262 -14.702 15.809 1.00 83.62 221 GLU A CA 1
ATOM 1711 C C . GLU A 1 221 ? -28.751 -14.940 17.244 1.00 83.62 221 GLU A C 1
ATOM 1713 O O . GLU A 1 221 ? -27.941 -15.271 18.107 1.00 83.62 221 GLU A O 1
ATOM 1718 N N . ALA A 1 222 ? -30.059 -14.859 17.514 1.00 85.56 222 ALA A N 1
ATOM 1719 C CA . ALA A 1 222 ? -30.603 -15.156 18.842 1.00 85.56 222 ALA A CA 1
ATOM 1720 C C . ALA A 1 222 ? -30.422 -16.628 19.238 1.00 85.56 222 ALA A C 1
ATOM 1722 O O . ALA A 1 222 ? -30.088 -16.919 20.387 1.00 85.56 222 ALA A O 1
ATOM 1723 N N . ARG A 1 223 ? -30.554 -17.562 18.286 1.00 87.00 223 ARG A N 1
ATOM 1724 C CA . ARG A 1 223 ? -30.245 -18.983 18.533 1.00 87.00 223 ARG A CA 1
ATOM 1725 C C . ARG A 1 223 ? -28.763 -19.194 18.844 1.00 87.00 223 ARG A C 1
ATOM 1727 O O . ARG A 1 223 ? -28.435 -19.933 19.769 1.00 87.00 223 ARG A O 1
ATOM 1734 N N . LEU A 1 224 ? -27.873 -18.519 18.112 1.00 85.75 224 LEU A N 1
ATOM 1735 C CA . LEU A 1 224 ? -26.430 -18.561 18.380 1.00 85.75 224 LEU A CA 1
ATOM 1736 C C . LEU A 1 224 ? -26.086 -17.962 19.751 1.00 85.75 224 LEU A C 1
ATOM 1738 O O . LEU A 1 224 ? -25.265 -18.521 20.477 1.00 85.75 224 LEU A O 1
ATOM 1742 N N . ALA A 1 225 ? -26.739 -16.868 20.142 1.00 86.62 225 ALA A N 1
ATOM 1743 C CA . ALA A 1 225 ? -26.545 -16.266 21.456 1.00 86.62 225 ALA A CA 1
ATOM 1744 C C . ALA A 1 225 ? -27.003 -17.170 22.600 1.00 86.62 225 ALA A C 1
ATOM 1746 O O . ALA A 1 225 ? -26.301 -17.276 23.602 1.00 86.62 225 ALA A O 1
ATOM 1747 N N . GLN A 1 226 ? -28.133 -17.867 22.449 1.00 87.00 226 GLN A N 1
ATOM 1748 C CA . GLN A 1 226 ? -28.581 -18.854 23.433 1.00 87.00 226 GLN A CA 1
ATOM 1749 C C . GLN A 1 226 ? -27.578 -20.000 23.590 1.00 87.00 226 GLN A C 1
ATOM 1751 O O . GLN A 1 226 ? -27.280 -20.388 24.718 1.00 87.00 226 GLN A O 1
ATOM 1756 N N . ALA A 1 227 ? -27.020 -20.505 22.485 1.00 87.25 227 ALA A N 1
ATOM 1757 C CA . ALA A 1 227 ? -25.973 -21.524 22.531 1.00 87.25 227 ALA A CA 1
ATOM 1758 C C . ALA A 1 227 ? -24.731 -21.017 23.287 1.00 87.25 227 ALA A C 1
ATOM 1760 O O . ALA A 1 227 ? -24.257 -21.681 24.206 1.00 87.25 227 ALA A O 1
ATOM 1761 N N . ARG A 1 228 ? -24.266 -19.795 22.991 1.00 84.19 228 ARG A N 1
ATOM 1762 C CA . ARG A 1 228 ? -23.144 -19.181 23.720 1.00 84.19 228 ARG A CA 1
ATOM 1763 C C . ARG A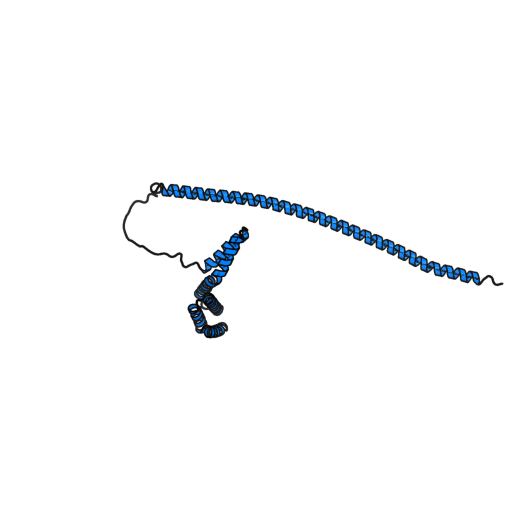 1 228 ? -23.434 -18.965 25.202 1.00 84.19 228 ARG A C 1
ATOM 1765 O O . ARG A 1 228 ? -22.568 -19.238 26.023 1.00 84.19 228 ARG A O 1
ATOM 1772 N N . LEU A 1 229 ? -24.638 -18.537 25.575 1.00 87.38 229 LEU A N 1
ATOM 1773 C CA . LEU A 1 229 ? -25.017 -18.382 26.985 1.00 87.38 229 LEU A CA 1
ATOM 1774 C C . LEU A 1 229 ? -24.921 -19.694 27.777 1.00 87.38 229 LEU A C 1
ATOM 1776 O O . LEU A 1 229 ? -24.627 -19.656 28.970 1.00 87.38 229 LEU A O 1
ATOM 1780 N N . GLN A 1 230 ? -25.139 -20.845 27.133 1.00 86.81 230 GLN A N 1
ATOM 1781 C CA . GLN A 1 230 ? -24.970 -22.148 27.778 1.00 86.81 230 GLN A CA 1
ATOM 1782 C C . GLN A 1 230 ? -23.500 -22.525 27.988 1.00 86.81 230 GLN A C 1
ATOM 1784 O O . GLN A 1 230 ? -23.195 -23.194 28.969 1.00 86.81 230 GLN A O 1
ATOM 1789 N N . GLU A 1 231 ? -22.601 -22.080 27.110 1.00 85.38 231 GLU A N 1
ATOM 1790 C CA . GLU A 1 231 ? -21.160 -22.342 27.221 1.00 85.38 231 GLU A CA 1
ATOM 1791 C C . GLU A 1 231 ? -20.473 -21.474 28.281 1.00 85.38 231 GLU A C 1
ATOM 1793 O O . GLU A 1 231 ? -19.487 -21.895 28.873 1.00 85.38 231 GLU A O 1
ATOM 1798 N N . ILE A 1 232 ? -20.988 -20.268 28.542 1.00 80.00 232 ILE A N 1
ATOM 1799 C CA . ILE A 1 232 ? -20.396 -19.312 29.498 1.00 80.00 232 ILE A CA 1
ATOM 1800 C C . ILE A 1 232 ? -20.909 -19.588 30.936 1.00 80.00 232 ILE A C 1
ATOM 1802 O O . ILE A 1 232 ? -20.835 -18.713 31.800 1.00 80.00 232 ILE A O 1
ATOM 1806 N N . LYS A 1 233 ? -21.500 -20.759 31.214 1.00 58.81 233 LYS A N 1
ATOM 1807 C CA . LYS A 1 233 ? -22.037 -21.111 32.542 1.00 58.81 233 LYS A CA 1
ATOM 1808 C C . LYS A 1 233 ? -20.953 -21.345 33.585 1.00 58.81 233 LYS A C 1
ATOM 1810 O O . LYS A 1 233 ? -19.994 -22.085 33.292 1.00 58.81 233 LYS A O 1
#

Secondary structure (DSSP, 8-state):
---HHHHHHHHHHHHHHHHHHHHHHHHHHHHHHHHHHHHHHHHHHHHHHHHHHHHHHHHHHHHHHHHHHHHHHHHHHHHHHHHHHHHHHHHHHHHHHHHHH-TTS-------------------SSSS-HHHHHHHHHHHHHHHHHTT-HHHHHHHHHHHHHHHHHHHHHHHHHHHHH-TT-TTHHHHHHHHHHHHHHTT-HHHHHHHHHHHHHH-TTSHHHHHHHHHHHHT-

pLDDT: mean 77.91, std 17.98, range [28.55, 97.81]

Foldseek 3Di:
DDPPPPVVVVVVVVVVVVVVVVVVVVVVVVVVVVVVVVVVVVVVVVVVVVVVVVVVVVVVVVVVVVVVVVVVVVVVVVVVVVVVVVVVVVVVVVVVVVCVVPVPPPDPPDDDDDDDDDDDDDDDPPPDPLLVPLVVLQVVLVVCVVVVVPVSSVVSVVVSVVSCLVNLLVVLVVVCVVCVPDPCNLVSLLSNLVSCVVVVNPVVSLVSLVCSCVVPVPDPSNVVSVVVNVVSD

Radius of gyration: 44.81 Å; Cα contacts (8 Å, |Δi|>4): 113; chains: 1; bounding box: 64×105×131 Å

Solvent-accessible surface area (backbone atoms only — not comparable to full-atom values): 12916 Å² total; per-residue (Å²): 142,89,78,69,70,64,59,58,53,55,53,52,55,52,58,59,58,53,55,57,54,52,53,52,55,51,50,50,52,49,52,54,50,52,52,50,52,52,51,52,50,50,52,50,50,52,51,50,52,50,52,53,48,54,52,48,50,56,49,50,52,52,50,50,53,50,49,54,51,52,51,53,52,51,52,52,52,49,52,53,49,51,53,52,49,50,55,49,49,54,48,52,50,51,51,51,51,53,52,71,76,38,89,76,77,84,64,78,93,70,82,89,82,91,82,86,78,91,78,85,83,79,90,82,96,78,82,85,44,56,49,55,44,33,54,49,30,43,54,51,15,50,52,30,43,77,70,66,38,54,71,58,14,52,51,29,46,52,50,25,63,64,33,41,47,61,16,44,32,49,42,34,51,53,47,42,70,77,36,68,82,43,94,56,31,56,59,39,37,50,49,30,17,52,27,28,42,75,71,68,36,51,70,59,14,48,54,35,29,50,49,31,36,70,75,36,64,88,42,74,57,19,56,53,30,54,55,50,57,64,70,75,107

Mean predicted aligned error: 21.01 Å

Sequence (233 aa):
MKIGNGIFLLLSVALINGCATRKEIVSFKNDSAYLRARVDSLHVEQRRLRHTFEQFQAQTEKNANALIRLHAETQVQLNQLIERVQALDDRLVDMGNRFSSSPAQWRPASSLTPADANASAPADTSQAGLLPGALRLYDLAYRDLVRGHFGLARQGFMQYLRLLPEGEVAAFQHLLDIYPTSSQAPKALFKLADCQLALGNSTGGKKSLEALAARFPLTPEARLAQARLQEIK

Nearest PDB structures (foldseek):
  2xev-assembly1_A  TM=6.419E-01  e=1.674E-05  Xanthomonas campestris
  7zub-assembly1_C  TM=3.845E-01  e=1.189E-01  Homo sapiens